Protein AF-A0A523M9X0-F1 (afdb_monomer_lite)

Sequence (184 aa):
MTEQRSTADFDGIDDPLVSSAYRESAAERTPDALNQAVMRQAGEQLRTRFFRPVVWLRPMAWAATIGLSLAIVIELSTVPQPAFEIPVIEIPASVEMKPFGPRARKTITDDGRVTLQNAGSLQKAEAAVPATSSMISMPCAGDIRDLPEPWLECIKRLESDGLVELADSQREQLQQAFPDFKLP

Radius of gyration: 30.27 Å; chains: 1; bounding box: 74×85×67 Å

pLDDT: mean 70.65, std 17.82, range [37.75, 93.5]

Structure (mmCIF, N/CA/C/O backbone):
data_AF-A0A523M9X0-F1
#
_entry.id   AF-A0A523M9X0-F1
#
loop_
_atom_site.group_PDB
_atom_site.id
_atom_site.type_symbol
_atom_site.label_atom_id
_atom_site.label_alt_id
_atom_site.label_comp_id
_atom_site.label_asym_id
_atom_site.label_entity_id
_atom_site.label_seq_id
_atom_site.pdbx_PDB_ins_code
_atom_site.Cartn_x
_atom_site.Cartn_y
_atom_site.Cartn_z
_atom_site.occupancy
_atom_site.B_iso_or_equiv
_atom_site.auth_seq_id
_atom_site.auth_comp_id
_atom_site.auth_asym_id
_atom_site.auth_atom_id
_atom_site.pdbx_PDB_model_num
ATOM 1 N N . MET A 1 1 ? 14.001 -62.625 -10.505 1.00 40.97 1 MET A N 1
ATOM 2 C CA . MET A 1 1 ? 12.941 -61.600 -10.491 1.00 40.97 1 MET A CA 1
ATOM 3 C C . MET A 1 1 ? 13.216 -60.711 -9.293 1.00 40.97 1 MET A C 1
ATOM 5 O O . MET A 1 1 ? 12.880 -61.087 -8.183 1.00 40.97 1 MET A O 1
ATOM 9 N N . THR A 1 2 ? 13.949 -59.621 -9.500 1.00 37.75 2 THR A N 1
ATOM 10 C CA . THR A 1 2 ? 14.206 -58.591 -8.484 1.00 37.75 2 THR A CA 1
ATOM 11 C C . THR A 1 2 ? 14.352 -57.275 -9.231 1.00 37.75 2 THR A C 1
ATOM 13 O O . THR A 1 2 ? 15.384 -57.017 -9.847 1.00 37.75 2 THR A O 1
ATOM 16 N N . GLU A 1 3 ? 13.261 -56.512 -9.246 1.00 43.84 3 GLU A N 1
ATOM 17 C CA . GLU A 1 3 ? 13.200 -55.1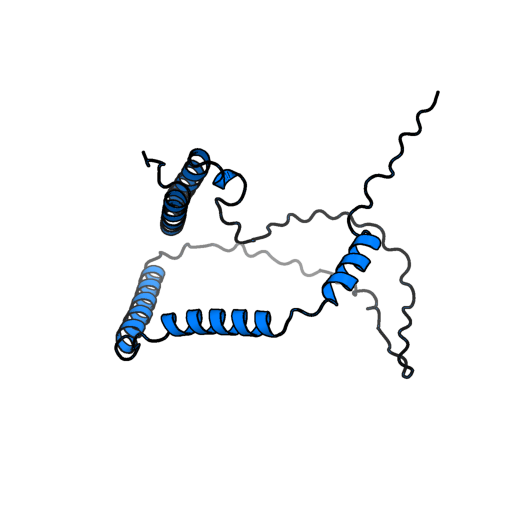21 -9.684 1.00 43.84 3 GLU A CA 1
ATOM 18 C C . GLU A 1 3 ? 14.152 -54.275 -8.832 1.00 43.84 3 GLU A C 1
ATOM 20 O O . GLU A 1 3 ? 13.940 -54.097 -7.634 1.00 43.84 3 GLU A O 1
ATOM 25 N N . 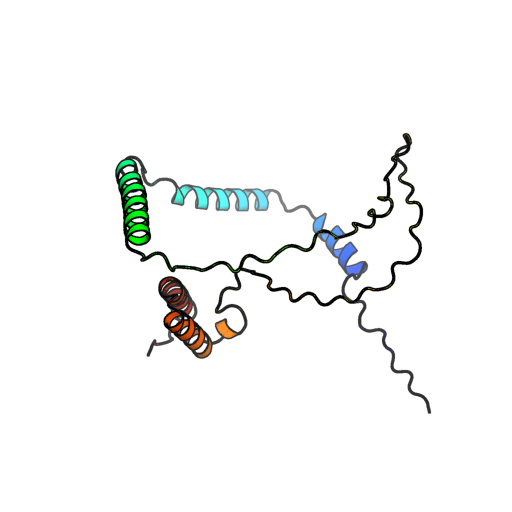GLN A 1 4 ? 15.196 -53.730 -9.454 1.00 46.75 4 GLN A N 1
ATOM 26 C CA . GLN A 1 4 ? 15.876 -52.548 -8.939 1.00 46.75 4 GLN A CA 1
ATOM 27 C C . GLN A 1 4 ? 15.124 -51.323 -9.459 1.00 46.75 4 GLN A C 1
ATOM 29 O O . GLN A 1 4 ? 15.324 -50.877 -10.588 1.00 46.75 4 GLN A O 1
ATOM 34 N N . ARG A 1 5 ? 14.229 -50.788 -8.629 1.00 46.97 5 ARG A N 1
ATOM 35 C CA . ARG A 1 5 ? 13.636 -49.470 -8.845 1.00 46.97 5 ARG A CA 1
ATOM 36 C C . ARG A 1 5 ? 14.683 -48.420 -8.472 1.00 46.97 5 ARG A C 1
ATOM 38 O O . ARG A 1 5 ? 15.001 -48.249 -7.301 1.00 46.97 5 ARG A O 1
ATOM 45 N N . SER A 1 6 ? 15.247 -47.790 -9.499 1.00 45.59 6 SER A N 1
ATOM 46 C CA . SER A 1 6 ? 16.195 -46.676 -9.428 1.00 45.59 6 SER A CA 1
ATOM 47 C C . SER A 1 6 ? 15.625 -45.528 -8.587 1.00 45.59 6 SER A C 1
ATOM 49 O O . SER A 1 6 ? 14.612 -44.936 -8.950 1.00 45.59 6 SER A O 1
ATOM 51 N N . THR A 1 7 ? 16.261 -45.223 -7.456 1.00 47.88 7 THR A N 1
ATOM 52 C CA . THR A 1 7 ? 15.956 -44.082 -6.574 1.00 47.88 7 THR A CA 1
ATOM 53 C C . THR A 1 7 ? 16.869 -42.887 -6.875 1.00 47.88 7 THR A C 1
ATOM 55 O O . THR A 1 7 ? 17.360 -42.235 -5.960 1.00 47.88 7 THR A O 1
ATOM 58 N N . ALA A 1 8 ? 17.146 -42.626 -8.153 1.00 51.03 8 ALA A N 1
ATOM 59 C CA . ALA A 1 8 ? 18.045 -41.563 -8.606 1.00 51.03 8 ALA A CA 1
ATOM 60 C C . ALA A 1 8 ? 17.279 -40.360 -9.193 1.00 51.03 8 ALA A C 1
ATOM 62 O O . ALA A 1 8 ? 17.595 -39.920 -10.291 1.00 51.03 8 ALA A O 1
ATOM 63 N N . ASP A 1 9 ? 16.248 -39.864 -8.500 1.00 50.69 9 ASP A N 1
ATOM 64 C CA . ASP A 1 9 ? 15.424 -38.742 -8.993 1.00 50.69 9 ASP A CA 1
ATOM 65 C C . ASP A 1 9 ? 15.018 -37.751 -7.883 1.00 50.69 9 ASP A C 1
ATOM 67 O O . ASP A 1 9 ? 13.888 -37.278 -7.813 1.00 50.69 9 ASP A O 1
ATOM 71 N N . PHE A 1 10 ? 15.927 -37.471 -6.942 1.00 51.75 10 PHE A N 1
ATOM 72 C CA . PHE A 1 10 ? 15.727 -36.407 -5.948 1.00 51.75 10 PHE A CA 1
ATOM 73 C C . PHE A 1 10 ? 17.060 -35.749 -5.561 1.00 51.75 10 PHE A C 1
ATOM 75 O O . PHE A 1 10 ? 17.446 -35.729 -4.398 1.00 51.75 10 PHE A O 1
ATOM 82 N N . ASP A 1 11 ? 17.788 -35.249 -6.562 1.00 56.19 11 ASP A N 1
ATOM 83 C CA . ASP A 1 11 ? 19.036 -34.477 -6.394 1.00 56.19 11 ASP A CA 1
ATOM 84 C C . ASP A 1 11 ? 18.942 -33.110 -7.112 1.00 56.19 11 ASP A C 1
ATOM 86 O O . ASP A 1 11 ? 19.919 -32.547 -7.590 1.00 56.19 11 ASP A O 1
ATOM 90 N N . GLY A 1 12 ? 17.716 -32.587 -7.251 1.00 58.28 12 GLY A N 1
ATOM 91 C CA . GLY A 1 12 ? 17.394 -31.410 -8.071 1.00 58.28 12 GLY A CA 1
ATOM 92 C C . GLY A 1 12 ? 17.432 -30.059 -7.350 1.00 58.28 12 GLY A C 1
ATOM 93 O O . GLY A 1 12 ? 16.876 -29.098 -7.873 1.00 58.28 12 GLY A O 1
ATOM 94 N N . ILE A 1 13 ? 18.011 -29.970 -6.146 1.00 62.19 13 ILE A N 1
ATOM 95 C CA . ILE A 1 13 ? 18.016 -28.714 -5.367 1.00 62.19 13 ILE A CA 1
ATOM 96 C C . ILE A 1 13 ? 19.263 -27.860 -5.660 1.00 62.19 13 ILE A C 1
ATOM 98 O O . ILE A 1 13 ? 19.163 -26.638 -5.643 1.00 62.19 13 ILE A O 1
ATOM 102 N N . ASP A 1 14 ? 20.394 -28.470 -6.029 1.00 67.06 14 ASP A N 1
ATOM 103 C CA . ASP A 1 14 ? 21.654 -27.767 -6.309 1.00 67.06 14 ASP A CA 1
ATOM 104 C C . ASP A 1 14 ? 22.331 -28.322 -7.576 1.00 67.06 14 ASP A C 1
ATOM 106 O O . ASP A 1 14 ? 23.414 -28.905 -7.522 1.00 67.06 14 ASP A O 1
ATOM 110 N N . ASP A 1 15 ? 21.695 -28.158 -8.741 1.00 85.25 15 ASP A N 1
ATOM 111 C CA . ASP A 1 15 ? 22.310 -28.547 -10.016 1.00 85.25 15 ASP A CA 1
ATOM 112 C C . ASP A 1 15 ? 23.493 -27.602 -10.347 1.00 85.25 15 ASP A C 1
ATOM 114 O O . ASP A 1 15 ? 23.293 -26.396 -10.576 1.00 85.25 15 ASP A O 1
ATOM 118 N N . PRO A 1 16 ? 24.745 -28.105 -10.389 1.00 82.38 16 PRO A N 1
ATOM 119 C CA . PRO A 1 16 ? 25.919 -27.284 -10.662 1.00 82.38 16 PRO A CA 1
ATOM 120 C C . PRO A 1 16 ? 25.899 -26.664 -12.066 1.00 82.38 16 PRO A C 1
ATOM 122 O O . PRO A 1 16 ? 26.504 -25.607 -12.250 1.00 82.38 16 PRO A O 1
ATOM 125 N N . LEU A 1 17 ? 25.188 -27.265 -13.029 1.00 83.00 17 LEU A N 1
ATOM 126 C CA . LEU A 1 17 ? 25.036 -26.728 -14.385 1.00 83.00 17 LEU A CA 1
ATOM 127 C C . LEU A 1 17 ? 24.129 -25.497 -14.400 1.00 83.00 17 LEU A C 1
ATOM 129 O O . LEU A 1 17 ? 24.430 -24.507 -15.070 1.00 83.00 17 LEU A O 1
ATOM 133 N N . VAL A 1 18 ? 23.047 -25.522 -13.619 1.00 85.44 18 VAL A N 1
ATOM 134 C CA . VAL A 1 18 ? 22.165 -24.359 -13.443 1.00 85.44 18 VAL A CA 1
ATOM 135 C C . VAL A 1 18 ? 22.918 -23.250 -12.716 1.00 85.44 18 VAL A C 1
ATOM 137 O O . VAL A 1 18 ? 22.861 -22.094 -13.127 1.00 85.44 18 VAL A O 1
ATOM 140 N N . SER A 1 19 ? 23.692 -23.596 -11.684 1.00 83.25 19 SER A N 1
ATOM 141 C CA . SER A 1 19 ? 24.520 -22.636 -10.948 1.00 83.25 19 SER A CA 1
ATOM 142 C C . SER A 1 19 ? 25.569 -21.962 -11.842 1.00 83.25 19 SER A C 1
ATOM 144 O O . SER A 1 19 ? 25.733 -20.740 -11.782 1.00 83.25 19 SER A O 1
ATOM 146 N N . SER A 1 20 ? 26.255 -22.713 -12.712 1.00 87.25 20 SER A N 1
ATOM 147 C CA . SER A 1 20 ? 27.218 -22.136 -13.657 1.00 87.25 20 SER A CA 1
ATOM 148 C C . SER A 1 20 ? 26.538 -21.282 -14.722 1.00 87.25 20 SER A C 1
ATOM 150 O O . SER A 1 20 ? 26.982 -20.162 -14.958 1.00 87.25 20 SER A O 1
ATOM 152 N N . ALA A 1 21 ? 25.426 -21.750 -15.296 1.00 86.94 21 ALA A N 1
ATOM 153 C CA . ALA A 1 21 ? 24.665 -20.989 -16.285 1.00 86.94 21 ALA A CA 1
ATOM 154 C C . ALA A 1 21 ? 24.115 -19.679 -15.696 1.00 86.94 21 ALA A C 1
ATOM 156 O O . ALA A 1 21 ? 24.152 -18.631 -16.344 1.00 86.94 21 ALA A O 1
ATOM 157 N N . TYR A 1 22 ? 23.668 -19.706 -14.436 1.00 83.62 22 TYR A N 1
ATOM 158 C CA . TYR A 1 22 ? 23.232 -18.510 -13.720 1.00 83.62 22 TYR A CA 1
ATOM 159 C C . TYR A 1 22 ? 24.399 -17.553 -13.457 1.00 83.62 22 TYR A C 1
ATOM 161 O O . TYR A 1 22 ? 24.252 -16.347 -13.637 1.00 83.62 22 TYR A O 1
ATOM 169 N N . ARG A 1 23 ? 25.579 -18.066 -13.077 1.00 83.81 23 ARG A N 1
ATOM 170 C CA . ARG A 1 23 ? 26.792 -17.247 -12.885 1.00 83.81 23 ARG A CA 1
ATOM 171 C C . ARG A 1 23 ? 27.273 -16.596 -14.179 1.00 83.81 23 ARG A C 1
ATOM 173 O O . ARG A 1 23 ? 27.692 -15.444 -14.139 1.00 83.81 23 ARG A O 1
ATOM 180 N N . GLU A 1 24 ? 27.204 -17.308 -15.298 1.00 86.06 24 GLU A N 1
ATOM 181 C CA . GLU A 1 24 ? 27.543 -16.770 -16.618 1.00 86.06 24 GLU A CA 1
ATOM 182 C C . GLU A 1 24 ? 26.538 -15.701 -17.058 1.00 86.06 24 GLU A C 1
ATOM 184 O O . GLU A 1 24 ? 26.943 -14.613 -17.459 1.00 86.06 24 GLU A O 1
ATOM 189 N N . SER A 1 25 ? 25.239 -15.952 -16.873 1.00 83.19 25 SER A N 1
ATOM 190 C CA . SER A 1 25 ? 24.179 -14.979 -17.180 1.00 83.19 25 SER A CA 1
ATOM 191 C C . SER A 1 25 ? 24.264 -13.732 -16.291 1.00 83.19 25 SER A C 1
ATOM 193 O O . SER A 1 25 ? 24.052 -12.615 -16.748 1.00 83.19 25 SER A O 1
ATOM 195 N N . ALA A 1 26 ? 24.626 -13.890 -15.016 1.00 80.50 26 ALA A N 1
ATOM 196 C CA . ALA A 1 26 ? 24.799 -12.776 -14.082 1.00 80.50 26 ALA A CA 1
ATOM 197 C C . ALA A 1 26 ? 26.037 -11.914 -14.382 1.00 80.50 26 ALA A C 1
ATOM 199 O O . ALA A 1 26 ? 26.117 -10.775 -13.920 1.00 80.50 26 ALA A O 1
ATOM 200 N N . ALA A 1 27 ? 27.009 -12.445 -15.132 1.00 82.69 27 ALA A N 1
ATOM 201 C CA . ALA A 1 27 ? 28.158 -11.679 -15.601 1.00 82.69 27 ALA A CA 1
ATOM 202 C C . ALA A 1 27 ? 27.820 -10.804 -16.823 1.00 82.69 27 ALA A C 1
ATOM 204 O O . ALA A 1 27 ? 28.615 -9.931 -17.186 1.00 82.69 27 ALA A O 1
ATOM 205 N N . GLU A 1 28 ? 26.652 -11.003 -17.445 1.00 83.00 28 GLU A N 1
ATOM 206 C CA . GLU A 1 28 ? 26.193 -10.183 -18.557 1.00 83.00 28 GLU A CA 1
ATOM 207 C C . GLU A 1 28 ? 25.818 -8.780 -18.068 1.00 83.00 28 GLU A C 1
ATOM 209 O O . GLU A 1 28 ? 24.990 -8.573 -17.179 1.00 83.00 28 GLU A O 1
ATOM 214 N N . ARG A 1 29 ? 26.486 -7.773 -18.633 1.00 80.94 29 ARG A N 1
ATOM 215 C CA . ARG A 1 29 ? 26.324 -6.387 -18.205 1.00 80.94 29 ARG A CA 1
ATOM 216 C C . ARG A 1 29 ? 25.126 -5.774 -18.915 1.00 80.94 29 ARG A C 1
ATOM 218 O O . ARG A 1 29 ? 25.131 -5.638 -20.136 1.00 80.94 29 ARG A O 1
ATOM 225 N N . THR A 1 30 ? 24.132 -5.330 -18.150 1.00 80.62 30 THR A N 1
ATOM 226 C CA . THR A 1 30 ? 23.019 -4.542 -18.695 1.00 80.62 30 THR A CA 1
ATOM 227 C C . THR A 1 30 ? 23.536 -3.298 -19.428 1.00 80.62 30 THR A C 1
ATOM 229 O O . THR A 1 30 ? 24.395 -2.595 -18.886 1.00 80.62 30 THR A O 1
ATOM 232 N N . PRO A 1 31 ? 23.010 -2.987 -20.627 1.00 85.56 31 PRO A N 1
ATOM 233 C CA . PRO A 1 31 ? 23.450 -1.837 -21.407 1.00 85.56 31 PRO A CA 1
ATOM 234 C C . PRO A 1 31 ? 23.162 -0.515 -20.682 1.00 85.56 31 PRO A C 1
ATOM 236 O O . PRO A 1 31 ? 22.078 -0.315 -20.125 1.00 85.56 31 PRO A O 1
ATOM 239 N N . ASP A 1 32 ? 24.117 0.420 -20.738 1.00 89.06 32 ASP A N 1
ATOM 240 C CA . ASP A 1 32 ? 24.064 1.686 -19.989 1.00 89.06 32 ASP A CA 1
ATOM 241 C C . ASP A 1 32 ? 22.822 2.531 -20.314 1.00 89.06 32 ASP A C 1
ATOM 243 O O . ASP A 1 32 ? 22.277 3.203 -19.438 1.00 89.06 32 ASP A O 1
ATOM 247 N N . ALA A 1 33 ? 22.331 2.462 -21.555 1.00 91.44 33 ALA A N 1
ATOM 248 C CA . ALA A 1 33 ? 21.121 3.163 -21.979 1.00 91.44 33 ALA A CA 1
ATOM 249 C C . ALA A 1 33 ? 19.868 2.692 -21.217 1.00 91.44 33 ALA A C 1
ATOM 251 O O . ALA A 1 33 ? 19.036 3.515 -20.834 1.00 91.44 33 ALA A O 1
ATOM 252 N N . LEU A 1 34 ? 19.751 1.385 -20.949 1.00 90.38 34 LEU A N 1
ATOM 253 C CA . LEU A 1 34 ? 18.622 0.822 -20.207 1.00 90.38 34 LEU A CA 1
ATOM 254 C C . LEU A 1 34 ? 18.716 1.185 -18.724 1.00 90.38 34 LEU A C 1
ATOM 256 O O . LEU A 1 34 ? 17.727 1.603 -18.127 1.00 90.38 34 LEU A O 1
ATOM 260 N N . ASN A 1 35 ? 19.919 1.107 -18.150 1.00 90.75 35 ASN A N 1
ATOM 261 C CA . ASN A 1 35 ? 20.160 1.513 -16.768 1.00 90.75 35 ASN A CA 1
ATOM 262 C C . ASN A 1 35 ? 19.770 2.988 -16.544 1.00 90.75 35 ASN A C 1
ATOM 264 O O . ASN A 1 35 ? 19.056 3.319 -15.600 1.00 90.75 35 ASN A O 1
ATOM 268 N N . GLN A 1 36 ? 20.152 3.879 -17.464 1.00 92.94 36 GLN A N 1
ATOM 269 C CA . GLN A 1 36 ? 19.762 5.292 -17.410 1.00 92.94 36 GLN A CA 1
ATOM 270 C C . GLN A 1 36 ? 18.248 5.503 -17.566 1.00 92.94 36 GLN A C 1
ATOM 272 O O . GLN A 1 36 ? 17.689 6.382 -16.907 1.00 92.94 36 GLN A O 1
ATOM 277 N N . ALA A 1 37 ? 17.579 4.710 -18.409 1.00 93.50 37 ALA A N 1
ATOM 278 C CA . ALA A 1 37 ? 16.128 4.769 -18.577 1.00 93.50 37 ALA A CA 1
ATOM 279 C C . ALA A 1 37 ? 15.389 4.354 -17.294 1.00 93.50 37 ALA A C 1
ATOM 281 O O . ALA A 1 37 ? 14.507 5.082 -16.839 1.00 93.50 37 ALA A O 1
ATOM 282 N N . VAL A 1 38 ? 15.808 3.255 -16.656 1.00 91.25 38 VAL A N 1
ATOM 283 C CA . VAL A 1 38 ? 15.246 2.786 -15.376 1.00 91.25 38 VAL A CA 1
ATOM 284 C C . VAL A 1 38 ? 15.459 3.821 -14.275 1.00 91.25 38 VAL A C 1
ATOM 286 O O . VAL A 1 38 ? 14.524 4.153 -13.550 1.00 91.25 38 VAL A O 1
ATOM 289 N N . MET A 1 39 ? 16.661 4.397 -14.179 1.00 92.25 39 MET A N 1
ATOM 290 C CA . MET A 1 39 ? 16.959 5.426 -13.178 1.00 92.25 39 MET A CA 1
ATOM 291 C C . MET A 1 39 ? 16.132 6.701 -13.387 1.00 92.25 39 MET A C 1
ATOM 293 O O . MET A 1 39 ? 15.670 7.299 -12.413 1.00 92.25 39 MET A O 1
ATOM 297 N N . ARG A 1 40 ? 15.890 7.109 -14.642 1.00 89.12 40 ARG A N 1
ATOM 298 C CA . ARG A 1 40 ? 14.970 8.216 -14.950 1.00 89.12 40 ARG A CA 1
ATOM 299 C C . ARG A 1 40 ? 13.542 7.898 -14.520 1.00 89.12 40 ARG A C 1
ATOM 301 O O . ARG A 1 40 ? 12.946 8.700 -13.806 1.00 89.12 40 ARG A O 1
ATOM 308 N N . GLN A 1 41 ? 13.033 6.725 -14.887 1.00 89.06 41 GLN A N 1
ATOM 309 C CA . GLN A 1 41 ? 11.676 6.298 -14.549 1.00 89.06 41 GLN A CA 1
ATOM 310 C C . GLN A 1 41 ? 11.470 6.192 -13.027 1.00 89.06 41 GLN A C 1
ATOM 312 O O . GLN A 1 41 ? 10.455 6.648 -12.500 1.00 89.06 41 GLN A O 1
ATOM 317 N N . ALA A 1 42 ? 12.460 5.672 -12.297 1.00 88.12 42 ALA A N 1
ATOM 318 C CA . ALA A 1 42 ? 12.443 5.626 -10.836 1.00 88.12 42 ALA A CA 1
ATOM 319 C C . ALA A 1 42 ? 12.449 7.036 -10.210 1.00 88.12 42 ALA A C 1
ATOM 321 O O . ALA A 1 42 ? 11.717 7.306 -9.255 1.00 88.12 42 ALA A O 1
ATOM 322 N N . GLY A 1 43 ? 13.235 7.963 -10.769 1.00 83.69 43 GLY A N 1
ATOM 323 C CA . GLY A 1 43 ? 13.282 9.356 -10.317 1.00 83.69 43 GLY A CA 1
ATOM 324 C C . GLY A 1 43 ? 11.966 10.115 -10.526 1.00 83.69 43 GLY A C 1
ATOM 325 O O . GLY A 1 43 ? 11.579 10.932 -9.686 1.00 83.69 43 GLY A O 1
ATOM 326 N N . GLU A 1 44 ? 11.247 9.830 -11.611 1.00 81.88 44 GLU A N 1
ATOM 327 C CA . GLU A 1 44 ? 9.937 10.427 -11.897 1.00 81.88 44 GLU A CA 1
ATOM 328 C C . GLU A 1 44 ? 8.865 9.982 -10.892 1.00 81.88 44 GLU A C 1
ATOM 330 O O . GLU A 1 44 ? 8.101 10.820 -10.407 1.00 81.88 44 GLU A O 1
ATOM 335 N N . GLN A 1 45 ? 8.861 8.707 -10.489 1.00 75.69 45 GLN A N 1
ATOM 336 C CA . GLN A 1 45 ? 7.919 8.193 -9.485 1.00 75.69 45 GLN A CA 1
ATOM 337 C C . GLN A 1 45 ? 8.156 8.764 -8.080 1.00 75.69 45 GLN A C 1
ATOM 339 O O . GLN A 1 45 ? 7.207 8.987 -7.328 1.00 75.69 45 GLN A O 1
ATOM 344 N N . LEU A 1 46 ? 9.410 9.049 -7.717 1.00 72.50 46 LEU A N 1
ATOM 345 C CA . LEU A 1 46 ? 9.725 9.677 -6.431 1.00 72.50 46 LEU A CA 1
ATOM 346 C C . LEU A 1 46 ? 9.308 11.151 -6.390 1.00 72.50 46 LEU A C 1
ATOM 348 O O . LEU A 1 46 ? 8.884 11.648 -5.343 1.00 72.50 46 LEU A O 1
ATOM 352 N N . ARG A 1 47 ? 9.386 11.861 -7.522 1.00 62.41 47 ARG A N 1
ATOM 353 C CA . ARG A 1 47 ? 9.037 13.285 -7.581 1.00 62.41 47 ARG A CA 1
ATOM 354 C C . ARG A 1 47 ? 7.550 13.547 -7.372 1.00 62.41 47 ARG A C 1
ATOM 356 O O . ARG A 1 47 ? 7.216 14.546 -6.751 1.00 62.41 47 ARG A O 1
ATOM 363 N N . THR A 1 48 ? 6.649 12.683 -7.825 1.00 59.41 48 THR A N 1
ATOM 364 C CA . THR A 1 48 ? 5.201 12.952 -7.731 1.00 59.41 48 THR A CA 1
ATOM 365 C C . THR A 1 48 ? 4.631 12.779 -6.320 1.00 59.41 48 THR A C 1
ATOM 367 O O . THR A 1 48 ? 3.587 13.352 -6.011 1.00 59.41 48 THR A O 1
ATOM 370 N N . ARG A 1 49 ? 5.322 12.049 -5.431 1.00 58.97 49 ARG A N 1
ATOM 371 C CA . ARG A 1 49 ? 4.812 11.722 -4.088 1.00 58.97 49 ARG A CA 1
ATOM 372 C C . ARG A 1 49 ? 5.131 12.762 -3.007 1.00 58.97 49 ARG A C 1
ATOM 374 O O . ARG A 1 49 ? 4.375 12.875 -2.046 1.00 58.97 49 ARG A O 1
ATOM 381 N N . PHE A 1 50 ? 6.215 13.529 -3.141 1.00 58.03 50 PHE A N 1
ATOM 382 C CA . PHE A 1 50 ? 6.765 14.322 -2.026 1.00 58.03 50 PHE A CA 1
ATOM 383 C C . PHE A 1 50 ? 6.468 15.833 -2.043 1.00 58.03 50 PHE A C 1
ATOM 385 O O . PHE A 1 50 ? 6.892 16.536 -1.129 1.00 58.03 50 PHE A O 1
ATOM 392 N N . PHE A 1 51 ? 5.697 16.357 -3.003 1.00 55.38 51 PHE A N 1
ATOM 393 C CA . PHE A 1 51 ? 5.391 17.799 -3.087 1.00 55.38 51 PHE A CA 1
ATOM 394 C C . PHE A 1 51 ? 3.968 18.177 -2.651 1.00 55.38 51 PHE A C 1
ATOM 396 O O . PHE A 1 51 ? 3.321 19.011 -3.282 1.00 55.38 51 PHE A O 1
ATOM 403 N N . ARG A 1 52 ? 3.466 17.620 -1.543 1.00 63.81 52 ARG A N 1
ATOM 404 C CA . ARG A 1 52 ? 2.369 18.274 -0.806 1.00 63.81 52 ARG A CA 1
ATOM 405 C C . ARG A 1 52 ? 2.962 19.010 0.396 1.00 63.81 52 ARG A C 1
ATOM 407 O O . ARG A 1 52 ? 3.649 18.372 1.190 1.00 63.81 52 ARG A O 1
ATOM 414 N N . PRO A 1 53 ? 2.757 20.332 0.544 1.00 55.34 53 PRO A N 1
ATOM 415 C CA . PRO A 1 53 ? 3.382 21.101 1.614 1.00 55.34 53 PRO A CA 1
ATOM 416 C C . PRO A 1 53 ? 2.828 20.676 2.983 1.00 55.34 53 PRO A C 1
ATOM 418 O O . PRO A 1 53 ? 1.794 21.157 3.440 1.00 55.34 53 PRO A O 1
ATOM 421 N N . VAL A 1 54 ? 3.563 19.795 3.671 1.00 60.84 54 VAL A N 1
ATOM 422 C CA . VAL A 1 54 ? 3.373 19.377 5.076 1.00 60.84 54 VAL A CA 1
ATOM 423 C C . VAL A 1 54 ? 3.817 20.496 6.029 1.00 60.84 54 VAL A C 1
ATOM 425 O O . VAL A 1 54 ? 4.575 20.293 6.972 1.00 60.84 54 VAL A O 1
ATOM 428 N N . VAL A 1 55 ? 3.403 21.730 5.762 1.00 59.22 55 VAL A N 1
ATOM 429 C CA . VAL A 1 55 ? 3.731 22.868 6.632 1.00 59.22 55 VAL A CA 1
ATOM 430 C C . VAL A 1 55 ? 2.576 23.146 7.599 1.00 59.22 55 VAL A C 1
ATOM 432 O O . VAL A 1 55 ? 2.813 23.618 8.705 1.00 59.22 55 VAL A O 1
ATOM 435 N N . TRP A 1 56 ? 1.348 22.728 7.261 1.00 56.00 56 TRP A N 1
ATOM 436 C CA . TRP A 1 56 ? 0.141 22.992 8.060 1.00 56.00 56 TRP A CA 1
ATOM 437 C C . TRP A 1 56 ? -0.476 21.763 8.761 1.00 56.00 56 TRP A C 1
ATOM 439 O O . TRP A 1 56 ? -1.496 21.875 9.428 1.00 56.00 56 TRP A O 1
ATOM 449 N N . LEU A 1 57 ? 0.153 20.586 8.660 1.00 57.91 57 LEU A N 1
ATOM 450 C CA . LEU A 1 57 ? -0.297 19.345 9.324 1.00 57.91 57 LEU A CA 1
ATOM 451 C C . LEU A 1 57 ? 0.429 19.034 10.642 1.00 57.91 57 LEU A C 1
ATOM 453 O O . LEU A 1 57 ? 0.024 18.135 11.375 1.00 57.91 57 LEU A O 1
ATOM 457 N N . ARG A 1 58 ? 1.486 19.782 10.973 1.00 57.97 58 ARG A N 1
ATOM 458 C CA . ARG A 1 58 ? 2.279 19.566 12.193 1.00 57.97 58 ARG A CA 1
ATOM 459 C C . ARG A 1 58 ? 1.483 19.683 13.505 1.00 57.97 58 ARG A C 1
ATOM 461 O O . ARG A 1 58 ? 1.659 18.801 14.339 1.00 57.97 58 ARG A O 1
ATOM 468 N N . PRO A 1 59 ? 0.592 20.674 13.708 1.00 63.09 59 PRO A N 1
ATOM 469 C CA . PRO A 1 59 ? -0.162 20.752 14.961 1.00 63.09 59 PRO A CA 1
ATOM 470 C C . PRO A 1 59 ? -1.253 19.673 15.071 1.00 63.09 59 PRO A C 1
ATOM 472 O O . PRO A 1 59 ? -1.517 19.183 16.165 1.00 63.09 59 PRO A O 1
ATOM 475 N N . MET A 1 60 ? -1.844 19.244 13.950 1.00 60.59 60 MET A N 1
ATOM 476 C CA . MET A 1 60 ? -2.885 18.205 13.950 1.00 60.59 60 MET A CA 1
ATOM 477 C C . MET A 1 60 ? -2.328 16.810 14.230 1.00 60.59 60 MET A C 1
ATOM 479 O O . MET A 1 60 ? -2.926 16.048 14.986 1.00 60.59 60 MET A O 1
ATOM 483 N N . ALA A 1 61 ? -1.151 16.493 13.687 1.00 69.94 61 ALA A N 1
ATOM 484 C CA . ALA A 1 61 ? -0.492 15.224 13.975 1.00 69.94 61 ALA A CA 1
ATOM 485 C C . ALA A 1 61 ? -0.169 15.072 15.475 1.00 69.94 61 ALA A C 1
ATOM 487 O O . ALA A 1 61 ? -0.312 13.983 16.021 1.00 69.94 61 ALA A O 1
ATOM 488 N N . TRP A 1 62 ? 0.202 16.163 16.157 1.00 81.12 62 TRP A N 1
ATOM 489 C CA . TRP A 1 62 ? 0.478 16.151 17.600 1.00 81.12 62 TRP A CA 1
ATOM 490 C C . TRP A 1 62 ? -0.789 15.999 18.444 1.00 81.12 62 TRP A C 1
ATOM 492 O O . TRP A 1 62 ? -0.779 15.289 19.447 1.00 81.12 62 TRP A O 1
ATOM 502 N N . ALA A 1 63 ? -1.893 16.626 18.032 1.00 85.81 63 ALA A N 1
ATOM 503 C CA . ALA A 1 63 ? -3.173 16.469 18.716 1.00 85.81 63 ALA A CA 1
ATOM 504 C C . ALA A 1 63 ? -3.677 15.018 18.649 1.00 85.81 63 ALA A C 1
ATOM 506 O O . ALA A 1 63 ? -4.143 14.491 19.655 1.00 85.81 63 ALA A O 1
ATOM 507 N N . ALA A 1 64 ? -3.518 14.352 17.500 1.00 81.50 64 ALA A N 1
ATOM 508 C CA . ALA A 1 64 ? -3.891 12.950 17.338 1.00 81.50 64 ALA A CA 1
ATOM 509 C C . ALA A 1 64 ? -3.051 12.014 18.224 1.00 81.50 64 ALA A C 1
ATOM 511 O O . ALA A 1 64 ? -3.612 11.148 18.891 1.00 81.50 64 ALA A O 1
ATOM 512 N N . THR A 1 65 ? -1.726 12.204 18.296 1.00 87.06 65 THR A N 1
ATOM 513 C CA . THR A 1 65 ? -0.868 11.359 19.146 1.00 87.06 65 THR A CA 1
ATOM 514 C C . THR A 1 65 ? -1.153 11.565 20.630 1.00 87.06 65 THR A C 1
ATOM 516 O O . THR A 1 65 ? -1.212 10.594 21.380 1.00 87.06 65 THR A O 1
ATOM 519 N N . ILE A 1 66 ? -1.374 12.813 21.056 1.00 90.69 66 ILE A N 1
ATOM 520 C CA . ILE A 1 66 ? -1.725 13.125 22.447 1.00 90.69 66 ILE A CA 1
ATOM 521 C C . ILE A 1 66 ? -3.111 12.561 22.785 1.00 90.69 66 ILE A C 1
ATOM 523 O O . ILE A 1 66 ? -3.251 11.878 23.798 1.00 90.69 66 ILE A O 1
ATOM 527 N N . GLY A 1 67 ? -4.113 12.775 21.929 1.00 91.81 67 GLY A N 1
ATOM 528 C CA . GLY A 1 67 ? -5.473 12.274 22.137 1.00 91.81 67 GLY A CA 1
ATOM 529 C C . GLY A 1 67 ? -5.540 10.749 22.212 1.00 91.81 67 GLY A C 1
ATOM 530 O O . GLY A 1 67 ? -6.122 10.211 23.151 1.00 91.81 67 GLY A O 1
ATOM 531 N N . LEU A 1 68 ? -4.869 10.053 21.288 1.00 90.31 68 LEU A N 1
ATOM 532 C CA . LEU A 1 68 ? -4.776 8.592 21.296 1.00 90.31 68 LEU A CA 1
ATOM 533 C C . LEU A 1 68 ? -4.080 8.078 22.566 1.00 90.31 68 LEU A C 1
ATOM 535 O O . LEU A 1 68 ? -4.557 7.130 23.183 1.00 90.31 68 LEU A O 1
ATOM 539 N N . SER A 1 69 ? -2.991 8.728 23.000 1.00 92.81 69 SER A N 1
ATOM 540 C CA . SER A 1 69 ? -2.283 8.332 24.226 1.00 92.81 69 SER A CA 1
ATOM 541 C C . SER A 1 69 ? -3.146 8.482 25.483 1.00 92.81 69 SER A C 1
ATOM 543 O O . SER A 1 69 ? -3.133 7.606 26.346 1.00 92.81 69 SER A O 1
ATOM 545 N N . LEU A 1 70 ? -3.936 9.557 25.574 1.00 92.56 70 LEU A N 1
ATOM 546 C CA . LEU A 1 70 ? -4.794 9.818 26.727 1.00 92.56 70 LEU A CA 1
ATOM 547 C C . LEU A 1 70 ? -5.988 8.854 26.766 1.00 92.56 70 LEU A C 1
ATOM 549 O O . LEU A 1 70 ? -6.339 8.366 27.838 1.00 92.56 70 LEU A O 1
ATOM 553 N N . ALA A 1 71 ? -6.574 8.544 25.605 1.00 92.12 71 ALA A N 1
ATOM 554 C CA . ALA A 1 71 ? -7.673 7.589 25.486 1.00 92.12 71 ALA A CA 1
ATOM 555 C C . ALA A 1 71 ? -7.267 6.188 25.977 1.00 92.12 71 ALA A C 1
ATOM 557 O O . ALA A 1 71 ? -7.963 5.610 26.810 1.00 92.12 71 ALA A O 1
ATOM 558 N N . ILE A 1 72 ? -6.094 5.697 25.556 1.00 89.56 72 ILE A N 1
ATOM 559 C CA . ILE A 1 72 ? -5.564 4.389 25.980 1.00 89.56 72 ILE A CA 1
ATOM 560 C C . ILE A 1 72 ? -5.372 4.331 27.503 1.00 89.56 72 ILE A C 1
ATOM 562 O O . ILE A 1 72 ? -5.712 3.336 28.137 1.00 89.56 72 ILE A O 1
ATOM 566 N N . VAL A 1 73 ? -4.841 5.394 28.116 1.00 92.12 73 VAL A N 1
ATOM 567 C CA . VAL A 1 73 ? -4.615 5.433 29.572 1.00 92.12 73 VAL A CA 1
ATOM 568 C C . VAL A 1 73 ? -5.936 5.409 30.348 1.00 92.12 73 VAL A C 1
ATOM 570 O O . VAL A 1 73 ? -6.029 4.722 31.366 1.00 92.12 73 VAL A O 1
ATOM 573 N N . ILE A 1 74 ? -6.961 6.124 29.872 1.00 88.06 74 ILE A N 1
ATOM 574 C CA . ILE A 1 74 ? -8.289 6.128 30.502 1.00 88.06 74 ILE A CA 1
ATOM 575 C C . ILE A 1 74 ? -8.921 4.735 30.426 1.00 88.06 74 ILE A C 1
ATOM 577 O O . ILE A 1 74 ? -9.376 4.228 31.453 1.00 88.06 74 ILE A O 1
ATOM 581 N N . GLU A 1 75 ? -8.889 4.083 29.262 1.00 77.75 75 GLU A N 1
ATOM 582 C CA . GLU A 1 75 ? -9.385 2.709 29.125 1.00 77.75 75 GLU A CA 1
ATOM 583 C C . GLU A 1 75 ? -8.639 1.756 30.065 1.00 77.75 75 GLU A C 1
ATOM 585 O O . GLU A 1 75 ? -9.277 1.067 30.855 1.00 77.75 75 GLU A O 1
ATOM 590 N N . LEU A 1 76 ? -7.304 1.802 30.112 1.00 77.44 76 LEU A N 1
ATOM 591 C CA . LEU A 1 76 ? -6.513 0.948 31.009 1.00 77.44 76 LEU A CA 1
ATOM 592 C C . LEU A 1 76 ? -6.814 1.183 32.496 1.00 77.44 76 LEU A C 1
ATOM 594 O O . LEU A 1 76 ? -6.812 0.233 33.274 1.00 77.44 76 LEU A O 1
ATOM 598 N N . SER A 1 77 ? -7.087 2.425 32.906 1.00 78.44 77 SER A N 1
ATOM 599 C CA . SER A 1 77 ? -7.439 2.738 34.299 1.00 78.44 77 SER A CA 1
ATOM 600 C C . SER A 1 77 ? -8.859 2.320 34.696 1.00 78.44 77 SER A C 1
ATOM 602 O O . SER A 1 77 ? -9.144 2.182 35.885 1.00 78.44 77 SER A O 1
ATOM 604 N N . THR A 1 78 ? -9.747 2.125 33.718 1.00 74.00 78 THR A N 1
ATOM 605 C CA . 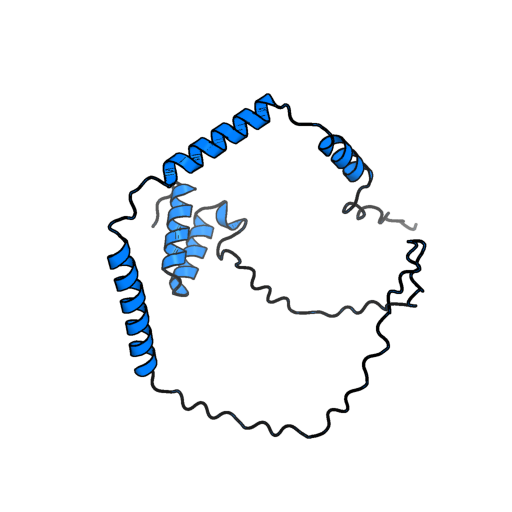THR A 1 78 ? -11.133 1.691 33.946 1.00 74.00 78 THR A CA 1
ATOM 606 C C . THR A 1 78 ? -11.298 0.178 33.847 1.00 74.00 78 THR A C 1
ATOM 608 O O . THR A 1 78 ? -12.334 -0.338 34.269 1.00 74.00 78 THR A O 1
ATOM 611 N N . VAL A 1 79 ? -10.275 -0.549 33.375 1.00 69.62 79 VAL A N 1
ATOM 612 C CA . VAL A 1 79 ? -10.231 -2.010 33.468 1.00 69.62 79 VAL A CA 1
ATOM 613 C C . VAL A 1 79 ? -10.138 -2.404 34.949 1.00 69.62 79 VAL A C 1
ATOM 615 O O . VAL A 1 79 ? -9.140 -2.090 35.605 1.00 69.62 79 VAL A O 1
ATOM 618 N N . PRO A 1 80 ? -11.143 -3.103 35.511 1.00 66.50 80 PRO A N 1
ATOM 619 C CA . PRO A 1 80 ? -11.010 -3.687 36.838 1.00 66.50 80 PRO A CA 1
ATOM 620 C C . PRO A 1 80 ? -9.829 -4.659 36.809 1.00 66.50 80 PRO A C 1
ATOM 622 O O . PRO A 1 80 ? -9.811 -5.576 35.989 1.00 66.50 80 PRO A O 1
ATOM 625 N N . GLN A 1 81 ? -8.825 -4.439 37.668 1.00 67.94 81 GLN A N 1
ATOM 626 C CA . GLN A 1 81 ? -7.672 -5.334 37.752 1.00 67.94 81 GLN A CA 1
ATOM 627 C C . GLN A 1 81 ? -8.188 -6.758 37.991 1.00 67.94 81 GLN A C 1
ATOM 629 O O . GLN A 1 81 ? -8.844 -6.986 39.014 1.00 67.94 81 GLN A O 1
ATOM 634 N N . PRO A 1 82 ? -7.936 -7.720 37.084 1.00 58.25 82 PRO A N 1
ATOM 635 C CA . PRO A 1 82 ? -8.210 -9.102 37.411 1.00 58.25 82 PRO A CA 1
ATOM 636 C C . PRO A 1 82 ? -7.277 -9.445 38.568 1.00 58.25 82 PRO A C 1
ATOM 638 O O . PRO A 1 82 ? -6.058 -9.312 38.451 1.00 58.25 82 PRO A O 1
ATOM 641 N N . ALA A 1 83 ? -7.853 -9.836 39.703 1.00 57.19 83 ALA A N 1
ATOM 642 C CA . ALA A 1 83 ? -7.116 -10.429 40.806 1.00 57.19 83 ALA A CA 1
ATOM 643 C C . ALA A 1 83 ? -6.529 -11.759 40.310 1.00 57.19 83 ALA A C 1
ATOM 645 O O . ALA A 1 83 ? -7.115 -12.824 40.478 1.00 57.19 83 ALA A O 1
ATOM 646 N N . PHE A 1 84 ? -5.412 -11.684 39.591 1.00 56.94 84 PHE A N 1
ATOM 647 C CA . PHE A 1 84 ? -4.664 -12.846 39.159 1.00 56.94 84 PHE A CA 1
ATOM 648 C C . PHE A 1 84 ? -3.819 -13.277 40.354 1.00 56.94 84 PHE A C 1
ATOM 650 O O . PHE A 1 84 ? -2.737 -12.745 40.603 1.00 56.94 84 PHE A O 1
ATOM 657 N N . GLU A 1 85 ? -4.360 -14.200 41.144 1.00 56.62 85 GLU A N 1
ATOM 658 C CA . GLU A 1 85 ? -3.594 -14.937 42.140 1.00 56.62 85 GLU A CA 1
ATOM 659 C C . GLU A 1 85 ? -2.535 -15.755 41.395 1.00 56.62 85 GLU A C 1
ATOM 661 O O . GLU A 1 85 ? -2.823 -16.784 40.789 1.00 56.62 85 GLU A O 1
ATOM 666 N N . ILE A 1 86 ? -1.300 -15.257 41.375 1.00 64.69 86 ILE A N 1
ATOM 667 C CA . ILE A 1 86 ? -0.151 -16.000 40.862 1.00 64.69 86 ILE A CA 1
ATOM 668 C C . ILE A 1 86 ? 0.108 -17.129 41.870 1.00 64.69 86 ILE A C 1
ATOM 670 O O . ILE A 1 86 ? 0.483 -16.820 43.006 1.00 64.69 86 ILE A O 1
ATOM 674 N N . PRO A 1 87 ? -0.053 -18.421 41.522 1.00 52.88 87 PRO A N 1
ATOM 675 C CA . PRO A 1 87 ? 0.446 -19.476 42.385 1.00 52.88 87 PRO A CA 1
ATOM 676 C C . PRO A 1 87 ? 1.966 -19.320 42.446 1.00 52.88 87 PRO A C 1
ATOM 678 O O . PRO A 1 87 ? 2.661 -19.439 41.435 1.00 52.88 87 PRO A O 1
ATOM 681 N N . VAL A 1 88 ? 2.478 -18.992 43.630 1.00 60.78 88 VAL A N 1
ATOM 682 C CA . VAL A 1 88 ? 3.912 -18.983 43.914 1.00 60.78 88 VAL A CA 1
ATOM 683 C C . VAL A 1 88 ? 4.411 -20.410 43.713 1.00 60.78 88 VAL A C 1
ATOM 685 O O . VAL A 1 88 ? 4.202 -21.283 44.550 1.00 60.78 88 VAL A O 1
ATOM 688 N N . ILE A 1 89 ? 5.028 -20.659 42.562 1.00 62.50 89 ILE A N 1
ATOM 689 C CA . ILE A 1 89 ? 5.768 -21.888 42.306 1.00 62.50 89 ILE A CA 1
ATOM 690 C C . ILE A 1 89 ? 7.040 -21.788 43.150 1.00 62.50 89 ILE A C 1
ATOM 692 O O . ILE A 1 89 ? 7.942 -21.012 42.832 1.00 62.50 89 ILE A O 1
ATOM 696 N N . GLU A 1 90 ? 7.100 -22.545 44.245 1.00 60.16 90 GLU A N 1
ATOM 697 C CA . GLU A 1 90 ? 8.351 -22.800 44.957 1.00 60.16 90 GLU A CA 1
ATOM 698 C C . GLU A 1 90 ? 9.339 -23.451 43.983 1.00 60.16 90 GLU A C 1
ATOM 700 O O . GLU A 1 90 ? 9.115 -24.548 43.475 1.00 60.16 90 GLU A O 1
ATOM 705 N N . ILE A 1 91 ? 10.429 -22.745 43.688 1.00 63.41 91 ILE A N 1
ATOM 706 C CA . ILE A 1 91 ? 11.520 -23.239 42.850 1.00 63.41 91 ILE A CA 1
ATOM 707 C C . ILE A 1 91 ? 12.357 -24.181 43.728 1.00 63.41 91 ILE A C 1
ATOM 709 O O . ILE A 1 91 ? 13.006 -23.692 44.659 1.00 63.41 91 ILE A O 1
ATOM 713 N N . PRO A 1 92 ? 12.394 -25.506 43.484 1.00 45.75 92 PRO A N 1
ATOM 714 C CA . PRO A 1 92 ? 13.287 -26.369 44.236 1.00 45.75 92 PRO A CA 1
ATOM 715 C C . PRO A 1 92 ? 14.733 -26.023 43.871 1.00 45.75 92 PRO A C 1
ATOM 717 O O . PRO A 1 92 ? 15.153 -26.085 42.713 1.00 45.75 92 PRO A O 1
ATOM 720 N N . ALA A 1 93 ? 15.496 -25.640 44.889 1.00 56.34 93 ALA A N 1
ATOM 721 C CA . ALA A 1 93 ? 16.912 -25.334 44.808 1.00 56.34 93 ALA A CA 1
ATOM 722 C C . ALA A 1 93 ? 17.735 -26.606 44.550 1.00 56.34 93 ALA A C 1
ATOM 724 O O . ALA A 1 93 ? 18.342 -27.138 45.469 1.00 56.34 93 ALA A O 1
ATOM 725 N N . SER A 1 94 ? 17.745 -27.116 43.319 1.00 56.12 94 SER A N 1
ATOM 726 C CA . SER A 1 94 ? 18.878 -27.873 42.773 1.00 56.12 94 SER A CA 1
ATOM 727 C C . SER A 1 94 ? 18.667 -28.129 41.281 1.00 56.12 94 SER A C 1
ATOM 729 O O . SER A 1 94 ? 18.131 -29.156 40.871 1.00 56.12 94 SER A O 1
ATOM 731 N N . VAL A 1 95 ? 19.082 -27.178 40.446 1.00 52.44 95 VAL A N 1
ATOM 732 C CA . VAL A 1 95 ? 19.398 -27.480 39.047 1.00 52.44 95 VAL A CA 1
ATOM 733 C C . VAL A 1 95 ? 20.914 -27.507 38.965 1.00 52.44 95 VAL A C 1
ATOM 735 O O . VAL A 1 95 ? 21.566 -26.470 38.850 1.00 52.44 95 VAL A O 1
ATOM 738 N N . GLU A 1 96 ? 21.477 -28.705 39.091 1.00 56.62 96 GLU A N 1
ATOM 739 C CA . GLU A 1 96 ? 22.890 -28.958 38.837 1.00 56.62 96 GLU A CA 1
ATOM 740 C C . GLU A 1 96 ? 23.170 -28.679 37.355 1.00 56.62 96 GLU A C 1
ATOM 742 O O . GLU A 1 96 ? 22.873 -29.474 36.462 1.00 56.62 96 GLU A O 1
ATOM 747 N N . MET A 1 97 ? 23.687 -27.482 37.080 1.00 51.34 97 MET A N 1
ATOM 748 C CA . MET A 1 97 ? 24.108 -27.081 35.746 1.00 51.34 97 MET A CA 1
ATOM 749 C C . MET A 1 97 ? 25.376 -27.849 35.375 1.00 51.34 97 MET A C 1
ATOM 751 O O . MET A 1 97 ? 26.476 -27.535 35.831 1.00 51.34 97 MET A O 1
ATOM 755 N N . LYS A 1 98 ? 25.230 -28.849 34.506 1.00 59.22 98 LYS A N 1
ATOM 756 C CA . LYS A 1 98 ? 26.363 -29.508 33.854 1.00 59.22 98 LYS A CA 1
ATOM 757 C C . LYS A 1 98 ? 27.100 -28.478 32.981 1.00 59.22 98 LYS A C 1
ATOM 759 O O . LYS A 1 98 ? 26.443 -27.800 32.187 1.00 59.22 98 LYS A O 1
ATOM 764 N N . PRO A 1 99 ? 28.433 -28.330 33.094 1.00 60.88 99 PRO A N 1
ATOM 765 C CA . PRO A 1 99 ? 29.160 -27.346 32.306 1.00 60.88 99 PRO A CA 1
ATOM 766 C C . PRO A 1 99 ? 29.008 -27.661 30.817 1.00 60.88 99 PRO A C 1
ATOM 768 O O . PRO A 1 99 ? 29.221 -28.793 30.377 1.00 60.88 99 PRO A O 1
ATOM 771 N N . PHE A 1 100 ? 28.628 -26.641 30.047 1.00 55.91 100 PHE A N 1
ATOM 772 C CA . PHE A 1 100 ? 28.646 -26.695 28.591 1.00 55.91 100 PHE A CA 1
ATOM 773 C C . PHE A 1 100 ? 30.047 -27.112 28.128 1.00 55.91 100 PHE A C 1
ATOM 775 O O . PHE A 1 100 ? 31.048 -26.525 28.541 1.00 55.91 100 PHE A O 1
ATOM 782 N N . GLY A 1 101 ? 30.104 -28.156 27.297 1.00 63.41 101 GLY A N 1
ATOM 783 C CA . GLY A 1 101 ? 31.344 -28.702 26.748 1.00 63.41 101 GLY A CA 1
ATOM 784 C C . GLY A 1 101 ? 32.166 -27.673 25.955 1.00 63.41 101 GLY A C 1
ATOM 785 O O . GLY A 1 101 ? 31.695 -26.567 25.671 1.00 63.41 101 GLY A O 1
ATOM 786 N N . PRO A 1 102 ? 33.416 -28.014 25.593 1.00 58.22 102 PRO A N 1
ATOM 787 C CA . PRO A 1 102 ? 34.364 -27.056 25.039 1.00 58.22 102 PRO A CA 1
ATOM 788 C C . PRO A 1 102 ? 33.847 -26.456 23.726 1.00 58.22 102 PRO A C 1
ATOM 790 O O . PRO A 1 102 ? 33.601 -27.160 22.748 1.00 58.22 102 PRO A O 1
ATOM 793 N N . ARG A 1 103 ? 33.705 -25.125 23.696 1.00 54.59 103 ARG A N 1
ATOM 794 C CA . ARG A 1 103 ? 33.452 -24.364 22.467 1.00 54.59 103 ARG A CA 1
ATOM 795 C C . ARG A 1 103 ? 34.604 -24.591 21.488 1.00 54.59 103 ARG A C 1
ATOM 797 O O . ARG A 1 103 ? 35.762 -24.359 21.834 1.00 54.59 103 ARG A O 1
ATOM 804 N N . ALA A 1 104 ? 34.277 -24.981 20.257 1.00 51.94 104 ALA A N 1
ATOM 805 C CA . ALA A 1 104 ? 35.231 -25.051 19.158 1.00 51.94 104 ALA A CA 1
ATOM 806 C C . ALA A 1 104 ? 35.879 -23.671 18.954 1.00 51.94 104 ALA A C 1
ATOM 808 O O . ALA A 1 104 ? 35.229 -22.703 18.553 1.00 51.94 104 ALA A O 1
ATOM 809 N N . ARG A 1 105 ? 37.167 -23.568 19.286 1.00 47.38 105 ARG A N 1
ATOM 810 C CA . ARG A 1 105 ? 37.949 -22.344 19.125 1.00 47.38 105 ARG A CA 1
ATOM 811 C C . ARG A 1 105 ? 38.467 -22.300 17.693 1.00 47.38 105 ARG A C 1
ATOM 813 O O . ARG A 1 105 ? 39.333 -23.083 17.324 1.00 47.38 105 ARG A O 1
ATOM 820 N N . LYS A 1 106 ? 37.954 -21.370 16.888 1.00 51.72 106 LYS A N 1
ATOM 821 C CA . LYS A 1 106 ? 38.533 -21.056 15.579 1.00 51.72 106 LYS A CA 1
ATOM 822 C C . LYS A 1 106 ? 39.828 -20.281 15.817 1.00 51.72 106 LYS A C 1
ATOM 824 O O . LYS A 1 106 ? 39.788 -19.103 16.158 1.00 51.72 106 LYS A O 1
ATOM 829 N N . THR A 1 107 ? 40.971 -20.943 15.695 1.00 54.62 107 THR A N 1
ATOM 830 C CA . THR A 1 107 ? 42.273 -20.271 15.673 1.00 54.62 107 THR A CA 1
ATOM 831 C C . THR A 1 107 ? 42.660 -20.024 14.224 1.00 54.62 107 THR A C 1
ATOM 833 O O . THR A 1 107 ? 42.743 -20.959 13.433 1.00 54.62 107 THR A O 1
ATOM 836 N N . ILE A 1 108 ? 42.848 -18.757 13.873 1.00 52.91 108 ILE A N 1
ATOM 837 C CA . ILE A 1 108 ? 43.429 -18.343 12.597 1.00 52.91 108 ILE A CA 1
ATOM 838 C C . ILE A 1 108 ? 44.946 -18.377 12.785 1.00 52.91 108 ILE A C 1
ATOM 840 O O . ILE A 1 108 ? 45.460 -17.719 13.687 1.00 52.91 108 ILE A O 1
ATOM 844 N N . THR A 1 109 ? 45.643 -19.185 11.991 1.00 56.09 109 THR A N 1
ATOM 845 C CA . THR A 1 109 ? 47.108 -19.143 11.894 1.00 56.09 109 THR A CA 1
ATOM 846 C C . THR A 1 109 ? 47.501 -17.976 10.983 1.00 56.09 109 THR A C 1
ATOM 848 O O . THR A 1 109 ? 46.789 -17.693 10.019 1.00 56.09 109 THR A O 1
ATOM 851 N N . ASP A 1 110 ? 48.608 -17.303 11.300 1.00 53.78 110 ASP A N 1
ATOM 852 C CA . ASP A 1 110 ? 49.054 -16.033 10.694 1.00 53.78 110 ASP A CA 1
ATOM 853 C C . ASP A 1 110 ? 49.265 -16.091 9.162 1.00 53.78 110 ASP A C 1
ATOM 855 O O . ASP A 1 110 ? 49.184 -15.075 8.485 1.00 53.78 110 ASP A O 1
ATOM 859 N N . ASP A 1 111 ? 49.382 -17.288 8.577 1.00 54.16 111 ASP A N 1
ATOM 860 C CA . ASP A 1 111 ? 49.515 -17.494 7.124 1.00 54.16 111 ASP A CA 1
ATOM 861 C C . ASP A 1 111 ? 48.172 -17.565 6.358 1.00 54.16 111 ASP A C 1
ATOM 863 O O . ASP A 1 111 ? 48.091 -18.093 5.247 1.00 54.16 111 ASP A O 1
ATOM 867 N N . GLY A 1 112 ? 47.070 -17.093 6.949 1.00 55.50 112 GLY A N 1
ATOM 868 C CA . GLY A 1 112 ? 45.767 -16.981 6.276 1.00 55.50 112 GLY A CA 1
ATOM 869 C C . GLY A 1 112 ? 45.067 -18.309 5.952 1.00 55.50 112 GLY A C 1
ATOM 870 O O . GLY A 1 112 ? 44.013 -18.315 5.312 1.00 55.50 112 GLY A O 1
ATOM 871 N N . ARG A 1 113 ? 45.597 -19.450 6.410 1.00 46.81 113 ARG A N 1
ATOM 872 C CA . ARG A 1 113 ? 44.991 -20.770 6.189 1.00 46.81 113 ARG A CA 1
ATOM 873 C C . ARG A 1 113 ? 44.182 -21.212 7.408 1.00 46.81 113 ARG A C 1
ATOM 875 O O . ARG A 1 113 ? 44.718 -21.415 8.492 1.00 46.81 113 ARG A O 1
ATOM 882 N N . VAL A 1 114 ? 42.876 -21.396 7.215 1.00 53.78 114 VAL A N 1
ATOM 883 C CA . VAL A 1 114 ? 41.961 -21.906 8.247 1.00 53.78 114 VAL A CA 1
ATOM 884 C C . VAL A 1 114 ? 41.982 -23.432 8.218 1.00 53.78 114 VAL A C 1
ATOM 886 O O . VAL A 1 114 ? 41.510 -24.039 7.259 1.00 53.78 114 VAL A O 1
ATOM 889 N N . THR A 1 115 ? 42.510 -24.064 9.264 1.00 50.56 115 THR A N 1
ATOM 890 C CA . THR A 1 115 ? 42.379 -25.510 9.476 1.00 50.56 115 THR A CA 1
ATOM 891 C C . THR A 1 115 ? 41.265 -25.778 10.486 1.00 50.56 115 THR A C 1
ATOM 893 O O . THR A 1 115 ? 41.283 -25.295 11.616 1.00 50.56 115 THR A O 1
ATOM 896 N N . LEU A 1 116 ? 40.248 -26.530 10.062 1.00 51.88 116 LEU A N 1
ATOM 897 C CA . LEU A 1 116 ? 39.197 -27.035 10.943 1.00 51.88 116 LEU A CA 1
ATOM 898 C C . LEU A 1 116 ? 39.661 -28.387 11.489 1.00 51.88 116 LEU A C 1
ATOM 900 O O . LEU A 1 116 ? 39.803 -29.340 10.724 1.00 51.88 116 LEU A O 1
ATOM 904 N N . GLN A 1 117 ? 39.919 -28.482 12.794 1.00 49.03 117 GLN A N 1
ATOM 905 C CA . GLN A 1 117 ? 40.085 -29.788 13.430 1.00 49.03 117 GLN A CA 1
ATOM 906 C C . GLN A 1 117 ? 38.710 -30.439 13.589 1.00 49.03 117 GLN A C 1
ATOM 908 O O . GLN A 1 117 ? 37.775 -29.851 14.129 1.00 49.03 117 GLN A O 1
ATOM 913 N N . ASN A 1 118 ? 38.613 -31.639 13.026 1.00 49.12 118 ASN A N 1
ATOM 914 C CA . ASN A 1 118 ? 37.405 -32.419 12.819 1.00 49.12 118 ASN A CA 1
ATOM 915 C C . ASN A 1 118 ? 36.676 -32.707 14.146 1.00 49.12 118 ASN A C 1
ATOM 917 O O . ASN A 1 118 ? 37.241 -33.338 15.040 1.00 49.12 118 ASN A O 1
ATOM 921 N N . ALA A 1 119 ? 35.420 -32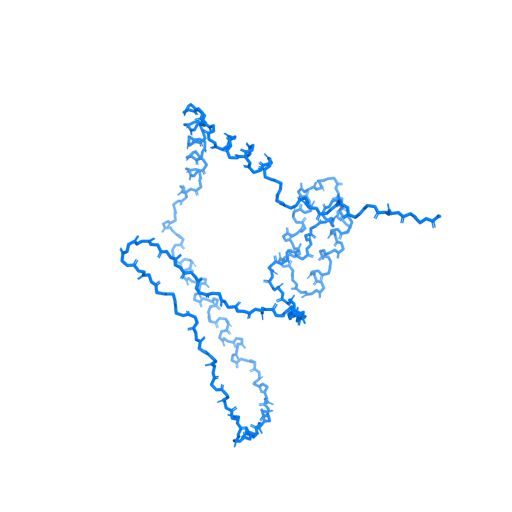.274 14.260 1.00 42.81 119 ALA A N 1
ATOM 922 C CA . ALA A 1 119 ? 34.517 -32.725 15.311 1.00 42.81 119 ALA A CA 1
ATOM 923 C C . ALA A 1 119 ? 33.883 -34.043 14.851 1.00 42.81 119 ALA A C 1
ATOM 925 O O . ALA A 1 119 ? 33.076 -34.070 13.924 1.00 42.81 119 ALA A O 1
ATOM 926 N N . GLY A 1 120 ? 34.291 -35.146 15.478 1.00 43.34 120 GLY A N 1
ATOM 927 C CA . GLY A 1 120 ? 33.721 -36.462 15.224 1.00 43.34 120 GLY A CA 1
ATOM 928 C C . GLY A 1 120 ? 32.213 -36.503 15.496 1.00 43.34 120 GLY A C 1
ATOM 929 O O . GLY A 1 120 ? 31.752 -36.076 16.551 1.00 43.34 120 GLY A O 1
ATOM 930 N N . SER A 1 121 ? 31.488 -37.065 14.523 1.00 4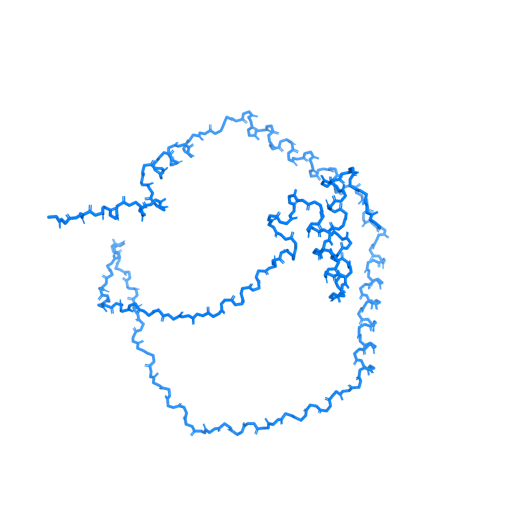9.31 121 SER A N 1
ATOM 931 C CA . SER A 1 121 ? 30.142 -37.655 14.607 1.00 49.31 121 SER A CA 1
ATOM 932 C C . SER A 1 121 ? 29.033 -36.805 15.248 1.00 49.31 121 SER A C 1
ATOM 934 O O . SER A 1 121 ? 28.711 -36.962 16.424 1.00 49.31 121 SER A O 1
ATOM 936 N N . LEU A 1 122 ? 28.350 -36.002 14.427 1.00 43.34 122 LEU A N 1
ATOM 937 C CA . LEU A 1 122 ? 26.989 -35.543 14.720 1.00 43.34 122 LEU A CA 1
ATOM 938 C C . LEU A 1 122 ? 26.000 -36.671 14.394 1.00 43.34 122 LEU A C 1
ATOM 940 O O . LEU A 1 122 ? 25.744 -36.967 13.228 1.00 43.34 122 LEU A O 1
ATOM 944 N N . GLN A 1 123 ? 25.446 -37.307 15.427 1.00 42.88 123 GLN A N 1
ATOM 945 C CA . GLN A 1 123 ? 24.226 -38.093 15.271 1.00 42.88 123 GLN A CA 1
ATOM 946 C C . GLN A 1 123 ? 23.064 -37.146 14.965 1.00 42.88 123 GLN A C 1
ATOM 948 O O . GLN A 1 123 ? 22.895 -36.112 15.613 1.00 42.88 123 GLN A O 1
ATOM 953 N N . LYS A 1 124 ? 22.282 -37.527 13.954 1.00 50.75 124 LYS A N 1
ATOM 954 C CA . LYS A 1 124 ? 21.028 -36.907 13.536 1.00 50.75 124 LYS A CA 1
ATOM 955 C C . LYS A 1 124 ? 20.070 -36.832 14.729 1.00 50.75 124 LYS A C 1
ATOM 957 O O . LYS A 1 124 ? 19.455 -37.827 15.094 1.00 50.75 124 LYS A O 1
ATOM 962 N N . ALA A 1 125 ? 19.959 -35.653 15.333 1.00 40.25 125 ALA A N 1
ATOM 963 C CA . ALA A 1 125 ? 18.888 -35.336 16.264 1.00 40.25 125 ALA A CA 1
ATOM 964 C C . ALA A 1 125 ? 17.708 -34.808 15.449 1.00 40.25 125 ALA A C 1
ATOM 966 O O . ALA A 1 125 ? 17.603 -33.625 15.134 1.00 40.25 125 ALA A O 1
ATOM 967 N N . GLU A 1 126 ? 16.850 -35.745 15.068 1.00 47.78 126 GLU A N 1
ATOM 968 C CA . GLU A 1 126 ? 15.468 -35.474 14.718 1.00 47.78 126 GLU A CA 1
ATOM 969 C C . GLU A 1 126 ? 14.790 -34.935 15.983 1.00 47.78 126 GLU A C 1
ATOM 971 O O . GLU A 1 126 ? 14.523 -35.673 16.928 1.00 47.78 126 GLU A O 1
ATOM 976 N N . ALA A 1 127 ? 14.613 -33.619 16.052 1.00 40.59 127 ALA A N 1
ATOM 977 C CA . ALA A 1 127 ? 13.880 -32.966 17.122 1.00 40.59 127 ALA A CA 1
ATOM 978 C C . ALA A 1 127 ? 12.836 -32.060 16.480 1.00 40.59 127 ALA A C 1
ATOM 980 O O . ALA A 1 127 ? 13.132 -30.976 15.977 1.00 40.59 127 ALA A O 1
ATOM 981 N N . ALA A 1 128 ? 11.610 -32.574 16.480 1.00 51.47 128 ALA A N 1
ATOM 982 C CA . ALA A 1 128 ? 10.398 -31.826 16.239 1.00 51.47 128 ALA A CA 1
ATOM 983 C C . ALA A 1 128 ? 10.380 -30.570 17.118 1.00 51.47 128 ALA A C 1
ATOM 985 O O . ALA A 1 128 ? 10.434 -30.647 18.346 1.00 51.47 128 ALA A O 1
ATOM 986 N N . VAL A 1 129 ? 10.270 -29.417 16.472 1.00 44.72 129 VAL A N 1
ATOM 987 C CA . VAL A 1 129 ? 9.881 -28.162 17.107 1.00 44.72 129 VAL A CA 1
ATOM 988 C C . VAL A 1 129 ? 8.565 -27.767 16.442 1.00 44.72 129 VAL A C 1
ATOM 990 O O . VAL A 1 129 ? 8.528 -27.729 15.208 1.00 44.72 129 VAL A O 1
ATOM 993 N N . PRO A 1 130 ? 7.477 -27.489 17.184 1.00 45.28 130 PRO A N 1
ATOM 994 C CA . PRO A 1 130 ? 6.333 -26.839 16.578 1.00 45.28 130 PRO A CA 1
ATOM 995 C C . PRO A 1 130 ? 6.788 -25.426 16.221 1.00 45.28 130 PRO A C 1
ATOM 997 O O . PRO A 1 130 ? 7.002 -24.575 17.084 1.00 45.28 130 PRO A O 1
ATOM 1000 N N . ALA A 1 131 ? 7.013 -25.193 14.933 1.00 45.38 131 ALA A N 1
ATOM 1001 C CA . ALA A 1 131 ? 7.211 -23.859 14.416 1.00 45.38 131 ALA A CA 1
ATOM 1002 C C . ALA A 1 131 ? 5.861 -23.139 14.473 1.00 45.38 131 ALA A C 1
ATOM 1004 O O . ALA A 1 131 ? 5.125 -23.111 13.491 1.00 45.38 131 ALA A O 1
ATOM 1005 N N . THR A 1 132 ? 5.544 -22.504 15.602 1.00 44.91 132 THR A N 1
ATOM 1006 C CA . THR A 1 132 ? 4.661 -21.334 15.567 1.00 44.91 132 THR A CA 1
ATOM 1007 C C . THR A 1 132 ? 5.482 -20.200 14.967 1.00 44.91 132 THR A C 1
ATOM 1009 O O . THR A 1 132 ? 5.994 -19.313 15.647 1.00 44.91 132 THR A O 1
ATOM 1012 N N . SER A 1 133 ? 5.712 -20.313 13.660 1.00 39.53 133 SER A N 1
ATOM 1013 C CA . SER A 1 133 ? 6.250 -19.243 12.851 1.00 39.53 133 SER A CA 1
ATOM 1014 C C . SER A 1 133 ? 5.126 -18.228 12.732 1.00 39.53 133 SER A C 1
ATOM 1016 O O . SER A 1 133 ? 4.241 -18.363 11.891 1.00 39.53 133 SER A O 1
ATOM 1018 N N . SER A 1 134 ? 5.141 -17.215 13.596 1.00 41.91 134 SER A N 1
ATOM 1019 C CA . SER A 1 134 ? 4.442 -15.959 13.335 1.00 41.91 134 SER A CA 1
ATOM 1020 C C . SER A 1 134 ? 5.151 -15.249 12.180 1.00 41.91 134 SER A C 1
ATOM 1022 O O . SER A 1 134 ? 5.737 -14.182 12.336 1.00 41.91 134 SER A O 1
ATOM 1024 N N . MET A 1 135 ? 5.119 -15.866 10.996 1.00 45.81 135 MET A N 1
ATOM 1025 C CA . MET A 1 135 ? 5.007 -15.092 9.778 1.00 45.81 135 MET A CA 1
ATOM 1026 C C . MET A 1 135 ? 3.725 -14.283 9.933 1.00 45.81 135 MET A C 1
ATOM 1028 O O . MET A 1 135 ? 2.715 -14.801 10.415 1.00 45.81 135 MET A O 1
ATOM 1032 N N . ILE A 1 136 ? 3.743 -13.023 9.518 1.00 45.72 136 ILE A N 1
ATOM 1033 C CA . ILE A 1 136 ? 2.511 -12.315 9.180 1.00 45.72 136 ILE A CA 1
ATOM 1034 C C . ILE A 1 136 ? 1.970 -13.050 7.947 1.00 45.72 136 ILE A C 1
ATOM 1036 O O . ILE A 1 136 ? 2.203 -12.658 6.808 1.00 45.72 136 ILE A O 1
ATOM 1040 N N . SER A 1 137 ? 1.371 -14.216 8.180 1.00 51.38 137 SER A N 1
ATOM 1041 C CA . SER A 1 137 ? 0.638 -14.969 7.187 1.00 51.38 137 SER A CA 1
ATOM 1042 C C . SER A 1 137 ? -0.554 -14.087 6.883 1.00 51.38 137 SER A C 1
ATOM 1044 O O . SER A 1 137 ? -1.403 -13.881 7.752 1.00 51.38 137 SER A O 1
ATOM 1046 N N . MET A 1 138 ? -0.559 -13.455 5.707 1.00 61.28 138 MET A N 1
ATOM 1047 C CA . MET A 1 138 ? -1.748 -12.755 5.241 1.00 61.28 138 MET A CA 1
ATOM 1048 C C . MET A 1 138 ? -2.900 -13.765 5.340 1.00 61.28 138 MET A C 1
ATOM 1050 O O . MET A 1 138 ? -2.818 -14.815 4.704 1.00 61.28 138 MET A O 1
ATOM 1054 N N . PRO A 1 139 ? -3.942 -13.499 6.144 1.00 68.62 139 PRO A N 1
ATOM 1055 C CA . PRO A 1 139 ? -4.881 -14.544 6.554 1.00 68.62 139 PRO A CA 1
ATOM 1056 C C . PRO A 1 139 ? -5.724 -15.111 5.403 1.00 68.62 139 PRO A C 1
ATOM 1058 O O . PRO A 1 139 ? -6.319 -16.170 5.558 1.00 68.62 139 PRO A O 1
ATOM 1061 N N . CYS A 1 140 ? -5.695 -14.459 4.235 1.00 77.50 140 CYS A N 1
ATOM 1062 C CA . CYS A 1 140 ? -6.284 -14.926 2.979 1.00 77.50 140 CYS A CA 1
ATOM 1063 C C . CYS A 1 140 ? -5.242 -15.050 1.847 1.00 77.50 140 CYS A C 1
ATOM 1065 O O . CYS A 1 140 ? -5.533 -14.710 0.701 1.00 77.50 140 CYS A O 1
ATOM 1067 N N . ALA A 1 141 ? -3.998 -15.434 2.153 1.00 74.00 141 ALA A N 1
ATOM 1068 C CA . ALA A 1 141 ? -2.958 -15.667 1.146 1.00 74.00 141 ALA A CA 1
ATOM 1069 C C . ALA A 1 141 ? -3.056 -17.062 0.500 1.00 74.00 141 ALA A C 1
ATOM 1071 O O . ALA A 1 141 ? -3.590 -17.998 1.091 1.00 74.00 141 ALA A O 1
ATOM 1072 N N . GLY A 1 142 ? -2.478 -17.191 -0.699 1.00 77.06 142 GLY A N 1
ATOM 1073 C CA . GLY A 1 142 ? -2.391 -18.444 -1.458 1.00 77.06 142 GLY A CA 1
ATOM 1074 C C . GLY A 1 142 ? -3.536 -18.640 -2.454 1.00 77.06 142 GLY A C 1
ATOM 1075 O O . GLY A 1 142 ? -4.181 -17.672 -2.857 1.00 77.06 142 GLY A O 1
ATOM 1076 N N . ASP A 1 143 ? -3.790 -19.900 -2.808 1.00 75.44 143 ASP A N 1
ATOM 1077 C CA . ASP A 1 143 ? -4.729 -20.363 -3.852 1.00 75.44 143 ASP A CA 1
ATOM 1078 C C . ASP A 1 143 ? -6.182 -19.876 -3.656 1.00 75.44 143 ASP A C 1
ATOM 1080 O O . ASP A 1 143 ? -7.014 -19.891 -4.559 1.00 75.44 143 ASP A O 1
ATOM 1084 N N . ILE A 1 144 ? -6.501 -19.400 -2.451 1.00 79.88 144 ILE A N 1
ATOM 1085 C CA . ILE A 1 144 ? -7.797 -18.825 -2.080 1.00 79.88 144 ILE A CA 1
ATOM 1086 C C . ILE A 1 144 ? -8.062 -17.517 -2.856 1.00 79.88 144 ILE A C 1
ATOM 1088 O O . ILE A 1 144 ? -9.218 -17.168 -3.070 1.00 79.88 144 ILE A O 1
ATOM 1092 N N . ARG A 1 145 ? -7.015 -16.807 -3.311 1.00 80.12 145 ARG A N 1
ATOM 1093 C CA . ARG A 1 145 ? -7.132 -15.549 -4.075 1.00 80.12 145 ARG A CA 1
ATOM 1094 C C . ARG A 1 145 ? -7.479 -15.734 -5.551 1.00 80.12 145 ARG A C 1
ATOM 1096 O O . ARG A 1 145 ? -7.851 -14.757 -6.198 1.00 80.12 145 ARG A O 1
ATOM 1103 N N . ASP A 1 146 ? -7.380 -16.954 -6.071 1.00 83.25 146 ASP A N 1
ATOM 1104 C CA . ASP A 1 146 ? -7.656 -17.238 -7.482 1.00 83.25 146 ASP A CA 1
ATOM 1105 C C . ASP A 1 146 ? -9.160 -17.277 -7.786 1.00 83.25 146 ASP A C 1
ATOM 1107 O O . ASP A 1 146 ? -9.569 -17.136 -8.940 1.00 83.25 146 ASP A O 1
ATOM 1111 N N . LEU A 1 147 ? -10.000 -17.438 -6.756 1.00 87.25 147 LEU A N 1
ATOM 1112 C CA . LEU A 1 147 ? -11.453 -17.444 -6.884 1.00 87.25 147 LEU A CA 1
ATOM 1113 C C . LEU A 1 147 ? -12.099 -16.459 -5.894 1.00 87.25 147 LEU A C 1
ATOM 1115 O O . LEU A 1 147 ? -11.717 -16.417 -4.724 1.00 87.25 147 LEU A O 1
ATOM 1119 N N . PRO A 1 148 ? -13.138 -15.715 -6.313 1.00 89.19 148 PRO A N 1
ATOM 1120 C CA . PRO A 1 148 ? -13.747 -14.691 -5.468 1.00 89.19 148 PRO A CA 1
ATOM 1121 C C . PRO A 1 148 ? -14.548 -15.271 -4.287 1.00 89.19 148 PRO A C 1
ATOM 1123 O O . PRO A 1 148 ? -14.501 -14.720 -3.192 1.00 89.19 148 PRO A O 1
ATOM 1126 N N . GLU A 1 149 ? -15.236 -16.403 -4.467 1.00 88.31 149 GLU A N 1
ATOM 1127 C CA . GLU A 1 149 ? -16.042 -17.062 -3.421 1.00 88.31 149 GLU A CA 1
ATOM 1128 C C . GLU A 1 149 ? -15.228 -17.519 -2.191 1.00 88.31 149 GLU A C 1
ATOM 1130 O O . GLU A 1 149 ? -15.543 -17.114 -1.070 1.00 88.31 149 GLU A O 1
ATOM 1135 N N . PRO A 1 150 ? -14.154 -18.322 -2.333 1.00 90.50 150 PRO A N 1
ATOM 1136 C CA . PRO A 1 150 ? -13.366 -18.750 -1.179 1.00 90.50 150 PRO A CA 1
ATOM 1137 C C . PRO A 1 150 ? -12.600 -17.588 -0.528 1.00 90.50 150 PRO A C 1
ATOM 1139 O O . PRO A 1 150 ? -12.393 -17.602 0.689 1.00 90.50 150 PRO A O 1
ATOM 1142 N N . TRP A 1 151 ? -12.234 -16.551 -1.290 1.00 91.62 151 TRP A N 1
ATOM 1143 C CA . TRP A 1 151 ? -11.669 -15.326 -0.722 1.00 91.62 151 TRP A CA 1
ATOM 1144 C C . TRP A 1 151 ? -12.709 -14.577 0.122 1.00 91.62 151 TRP A C 1
ATOM 1146 O O . TRP A 1 151 ? -12.406 -14.176 1.246 1.00 91.62 151 TRP A O 1
ATOM 1156 N N . LEU A 1 152 ? -13.955 -14.464 -0.345 1.00 92.00 152 LEU A N 1
ATOM 1157 C CA . LEU A 1 152 ? -15.045 -13.860 0.424 1.00 92.00 152 LEU A CA 1
ATOM 1158 C C . LEU A 1 152 ? -15.298 -14.602 1.748 1.00 92.00 152 LEU A C 1
ATOM 1160 O O . LEU A 1 152 ? -15.460 -13.967 2.789 1.00 92.00 152 LEU A O 1
ATOM 1164 N N . GLU A 1 153 ? -15.288 -15.935 1.741 1.00 92.25 153 GLU A N 1
ATOM 1165 C CA . GLU A 1 153 ? -15.433 -16.738 2.965 1.00 92.25 153 GLU A CA 1
ATOM 1166 C C . GLU A 1 153 ? -14.293 -16.498 3.963 1.00 92.25 153 GLU A C 1
ATOM 1168 O O . GLU A 1 153 ? -14.517 -16.433 5.173 1.00 92.25 153 GLU A O 1
ATOM 1173 N N . CYS A 1 154 ? -13.071 -16.289 3.471 1.00 92.81 154 CYS A N 1
ATOM 1174 C CA . CYS A 1 154 ? -11.957 -15.880 4.319 1.00 92.81 154 CYS A CA 1
ATOM 1175 C C . CYS A 1 154 ? -12.175 -14.483 4.929 1.00 92.81 154 CYS A C 1
ATOM 1177 O O . CYS A 1 154 ? -11.940 -14.288 6.121 1.00 92.81 154 CYS A O 1
ATOM 1179 N N . ILE A 1 155 ? -12.692 -13.529 4.147 1.00 92.50 155 ILE A N 1
ATOM 1180 C CA . ILE A 1 155 ? -13.027 -12.179 4.630 1.00 92.50 155 ILE A CA 1
ATOM 1181 C C . ILE A 1 155 ? -14.095 -12.243 5.729 1.00 92.50 155 ILE A C 1
ATOM 1183 O O . ILE A 1 155 ? -13.931 -11.605 6.765 1.00 92.50 155 ILE A O 1
ATOM 1187 N N . LYS A 1 156 ? -15.142 -13.060 5.566 1.00 93.19 156 LYS A N 1
ATOM 1188 C CA . LYS A 1 156 ? -16.179 -13.239 6.599 1.00 93.19 156 LYS A CA 1
ATOM 1189 C C . LYS A 1 156 ? -15.613 -13.797 7.905 1.00 93.19 156 LYS A C 1
ATOM 1191 O O . LYS A 1 156 ? -16.044 -13.386 8.979 1.00 93.19 156 LYS A O 1
ATOM 1196 N N . ARG A 1 157 ? -14.636 -14.711 7.831 1.00 92.94 157 ARG A N 1
ATOM 1197 C CA . ARG A 1 157 ? -13.938 -15.208 9.029 1.00 92.94 157 ARG A CA 1
ATOM 1198 C C . ARG A 1 157 ? -13.169 -14.095 9.736 1.00 92.94 157 ARG A C 1
ATOM 1200 O O . ARG A 1 157 ? -13.251 -13.985 10.953 1.00 92.94 157 ARG A O 1
ATOM 1207 N N . LEU A 1 158 ? -12.501 -13.222 8.982 1.00 92.19 158 LEU A N 1
ATOM 1208 C CA . LEU A 1 158 ? -11.824 -12.057 9.559 1.00 92.19 158 LEU A CA 1
ATOM 1209 C C . LEU A 1 158 ? -12.794 -11.119 10.282 1.00 92.19 158 LEU A C 1
ATOM 1211 O O . LEU A 1 158 ? -12.466 -10.614 11.353 1.00 92.19 158 LEU A O 1
ATOM 1215 N N . GLU A 1 159 ? -13.997 -10.922 9.744 1.00 92.62 159 GLU A N 1
ATOM 1216 C CA . GLU A 1 159 ? -15.037 -10.144 10.424 1.00 92.62 159 GLU A CA 1
ATOM 1217 C C . GLU A 1 159 ? -15.527 -10.827 11.701 1.00 92.62 159 GLU A C 1
ATOM 1219 O O . GLU A 1 159 ? -15.673 -10.160 12.726 1.00 92.62 159 GLU A O 1
ATOM 1224 N N . SER A 1 160 ? -15.736 -12.150 11.677 1.00 93.31 160 SER A N 1
ATOM 1225 C CA . SER A 1 160 ? -16.129 -12.898 12.880 1.00 93.31 160 SER A CA 1
ATOM 1226 C C . SER A 1 160 ? -15.048 -12.900 13.959 1.00 93.31 160 SER A C 1
ATOM 1228 O O . SER A 1 160 ? -15.371 -12.932 15.144 1.00 93.31 160 SER A O 1
ATOM 1230 N N . ASP A 1 161 ? -13.784 -12.800 13.554 1.00 92.12 161 ASP A N 1
ATOM 1231 C CA . ASP A 1 161 ? -12.633 -12.698 14.451 1.00 92.12 161 ASP A CA 1
ATOM 1232 C C . ASP A 1 161 ? -12.428 -11.262 14.985 1.00 92.12 161 ASP A C 1
ATOM 1234 O O . ASP A 1 161 ? -11.509 -11.008 15.764 1.00 92.12 161 ASP A O 1
ATOM 1238 N N . GLY A 1 162 ? -13.279 -10.307 14.584 1.00 92.75 162 GLY A N 1
ATOM 1239 C CA . GLY A 1 162 ? -13.213 -8.904 15.000 1.00 92.75 162 GLY A CA 1
ATOM 1240 C C . GLY A 1 162 ? -12.135 -8.083 14.284 1.00 92.75 162 GLY A C 1
ATOM 1241 O O . GLY A 1 162 ? -11.884 -6.936 14.650 1.00 92.75 162 GLY A O 1
ATOM 1242 N N . LEU A 1 163 ? -11.506 -8.634 13.243 1.00 91.56 163 LEU A N 1
ATOM 1243 C CA . LEU A 1 163 ? -10.457 -7.992 12.447 1.00 91.56 163 LEU A CA 1
ATOM 1244 C C . LEU A 1 163 ? -11.060 -7.174 11.291 1.00 91.56 163 LEU A C 1
ATOM 1246 O O . LEU A 1 163 ? -10.707 -7.368 10.127 1.00 91.56 163 LEU A O 1
ATOM 1250 N N . VAL A 1 164 ? -11.968 -6.248 11.617 1.00 91.00 164 VAL A N 1
ATOM 1251 C CA . VAL A 1 164 ? -12.801 -5.507 10.645 1.00 91.00 164 VAL A CA 1
ATOM 1252 C C . VAL A 1 164 ? -11.964 -4.701 9.645 1.00 91.00 164 VAL A C 1
ATOM 1254 O O . VAL A 1 164 ? -12.134 -4.854 8.442 1.00 91.00 164 VAL A O 1
ATOM 1257 N N . GLU A 1 165 ? -10.975 -3.939 10.117 1.00 88.62 165 GLU A N 1
ATOM 1258 C CA . GLU A 1 165 ? -10.077 -3.146 9.255 1.00 88.62 16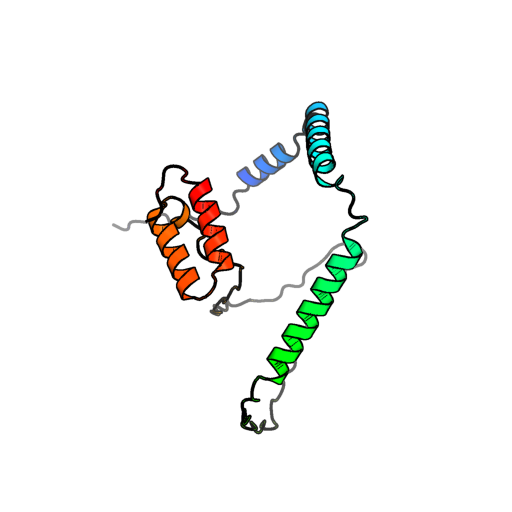5 GLU A CA 1
ATOM 1259 C C . GLU A 1 165 ? -9.313 -4.014 8.239 1.00 88.62 165 GLU A C 1
ATOM 1261 O O . GLU A 1 165 ? -9.061 -3.623 7.096 1.00 88.62 165 GLU A O 1
ATOM 1266 N N . LEU A 1 166 ? -8.939 -5.229 8.649 1.00 90.44 166 LEU A N 1
ATOM 1267 C CA . LEU A 1 166 ? -8.239 -6.163 7.777 1.00 90.44 166 LEU A CA 1
ATOM 1268 C C . LEU A 1 166 ? -9.199 -6.784 6.759 1.00 90.44 166 LEU A C 1
ATOM 1270 O O . LEU A 1 166 ? -8.833 -6.933 5.593 1.00 90.44 166 LEU A O 1
ATOM 1274 N N . ALA A 1 167 ? -10.416 -7.124 7.188 1.00 91.44 167 ALA A N 1
ATOM 1275 C CA . ALA A 1 167 ? -11.473 -7.621 6.318 1.00 91.44 167 ALA A CA 1
ATOM 1276 C C . ALA A 1 167 ? -11.835 -6.595 5.232 1.00 91.44 167 ALA A C 1
ATOM 1278 O O . ALA A 1 167 ? -11.908 -6.957 4.056 1.00 91.44 167 ALA A O 1
ATOM 1279 N N . ASP A 1 168 ? -11.957 -5.316 5.594 1.00 92.25 168 ASP A N 1
ATOM 1280 C CA . ASP A 1 168 ? -12.233 -4.223 4.658 1.00 92.25 168 ASP A CA 1
ATOM 1281 C C . ASP A 1 168 ? -11.107 -4.064 3.630 1.00 92.25 168 ASP A C 1
ATOM 1283 O O . ASP A 1 168 ? -11.363 -4.047 2.424 1.00 92.25 168 ASP A O 1
ATOM 1287 N N . SER A 1 169 ? -9.846 -4.080 4.076 1.00 90.31 169 SER A N 1
ATOM 1288 C CA . SER A 1 169 ? -8.691 -4.035 3.168 1.00 90.31 169 SER A CA 1
ATOM 1289 C C . SER A 1 169 ? -8.649 -5.221 2.195 1.00 90.31 169 SER A C 1
ATOM 1291 O O . SER A 1 169 ? -8.283 -5.064 1.026 1.00 90.31 169 SER A O 1
ATOM 1293 N N . GLN A 1 170 ? -9.019 -6.422 2.646 1.00 91.38 170 GLN A N 1
ATOM 1294 C CA . GLN A 1 170 ? -9.117 -7.586 1.762 1.00 91.38 170 GLN A CA 1
ATOM 1295 C C . GLN A 1 170 ? -10.302 -7.475 0.796 1.00 91.38 170 GLN A C 1
ATOM 1297 O O . GLN A 1 170 ? -10.187 -7.913 -0.346 1.00 91.38 170 GLN A O 1
ATOM 1302 N N . ARG A 1 171 ? -11.415 -6.859 1.209 1.00 90.94 171 ARG A N 1
ATOM 1303 C CA . ARG A 1 171 ? -12.599 -6.654 0.365 1.00 90.94 171 ARG A CA 1
ATOM 1304 C C . ARG A 1 171 ? -12.337 -5.667 -0.769 1.00 90.94 171 ARG A C 1
ATOM 1306 O O . ARG A 1 171 ? -12.761 -5.917 -1.894 1.00 90.94 171 ARG A O 1
ATOM 1313 N N . GLU A 1 172 ? -11.583 -4.602 -0.505 1.00 91.69 172 GLU A N 1
ATOM 1314 C CA . GLU A 1 172 ? -11.105 -3.683 -1.546 1.00 91.69 172 GLU A CA 1
ATOM 1315 C C . GLU A 1 172 ? -10.203 -4.401 -2.559 1.00 91.69 172 GLU A C 1
ATOM 1317 O O . GLU A 1 172 ? -10.384 -4.262 -3.769 1.00 91.69 172 GLU A O 1
ATOM 1322 N N . GLN A 1 173 ? -9.269 -5.227 -2.076 1.00 90.19 173 GLN A N 1
ATOM 1323 C CA . GLN A 1 173 ? -8.399 -6.028 -2.944 1.00 90.19 173 GLN A CA 1
ATOM 1324 C C . GLN A 1 173 ? -9.196 -7.029 -3.790 1.00 90.19 173 GLN A C 1
ATOM 1326 O O . GLN A 1 173 ? -8.887 -7.212 -4.966 1.00 90.19 173 GLN A O 1
ATOM 1331 N N . LEU A 1 174 ? -10.237 -7.640 -3.219 1.00 91.19 174 LEU A N 1
ATOM 1332 C CA . LEU A 1 174 ? -11.127 -8.555 -3.929 1.00 91.19 174 LEU A CA 1
ATOM 1333 C C . LEU A 1 174 ? -11.887 -7.835 -5.050 1.00 91.19 174 LEU A C 1
ATOM 1335 O O . LEU A 1 174 ? -11.900 -8.326 -6.174 1.00 91.19 174 LEU A O 1
ATOM 1339 N N . GLN A 1 175 ? -12.458 -6.654 -4.787 1.00 90.38 175 GLN A N 1
ATOM 1340 C CA . GLN A 1 175 ? -13.123 -5.847 -5.823 1.00 90.38 175 GLN A CA 1
ATOM 1341 C C . GLN A 1 175 ? -12.152 -5.397 -6.921 1.00 90.38 175 GLN A C 1
ATOM 1343 O O . GLN A 1 175 ? -12.520 -5.333 -8.092 1.00 90.38 175 GLN A O 1
ATOM 1348 N N . GLN A 1 176 ? -10.904 -5.096 -6.558 1.00 91.31 176 GLN A N 1
ATOM 1349 C CA . GLN A 1 176 ? -9.878 -4.713 -7.521 1.00 91.31 176 GLN A CA 1
ATOM 1350 C C . GLN A 1 176 ? -9.457 -5.887 -8.418 1.00 91.31 176 GLN A C 1
ATOM 1352 O O . GLN A 1 176 ? -9.208 -5.686 -9.606 1.00 91.31 176 GLN A O 1
ATOM 1357 N N . ALA A 1 177 ? -9.374 -7.099 -7.862 1.00 90.44 177 ALA A N 1
ATOM 1358 C CA . ALA A 1 177 ? -9.036 -8.311 -8.605 1.00 90.44 177 ALA A CA 1
ATOM 1359 C C . ALA A 1 177 ? -10.211 -8.830 -9.454 1.00 90.44 177 ALA A C 1
ATOM 1361 O O . ALA A 1 177 ? -9.998 -9.333 -10.556 1.00 90.44 177 ALA A O 1
ATOM 1362 N N . PHE A 1 178 ? -11.444 -8.670 -8.966 1.00 91.44 178 PHE A N 1
ATOM 1363 C CA . PHE A 1 178 ? -12.667 -9.163 -9.595 1.00 91.44 178 PHE A CA 1
ATOM 1364 C C . PHE A 1 178 ? -13.716 -8.041 -9.716 1.00 91.44 178 PHE A C 1
ATOM 1366 O O . PHE A 1 178 ? -14.693 -8.026 -8.965 1.00 91.44 178 PHE A O 1
ATOM 1373 N N . PRO A 1 179 ? -13.562 -7.107 -10.672 1.00 88.38 179 PRO A N 1
ATOM 1374 C CA . PRO A 1 179 ? -14.452 -5.948 -10.804 1.00 88.38 179 PRO A CA 1
ATOM 1375 C C . PRO A 1 179 ? -15.903 -6.316 -11.157 1.00 88.38 179 PRO A C 1
ATOM 1377 O O . PRO A 1 179 ? -16.824 -5.574 -10.826 1.00 88.38 179 PRO A O 1
ATOM 1380 N N . ASP A 1 180 ? -16.115 -7.467 -11.801 1.00 88.62 180 ASP A N 1
ATOM 1381 C CA . ASP A 1 180 ? -17.446 -7.965 -12.169 1.00 88.62 180 ASP A CA 1
ATOM 1382 C C . ASP A 1 180 ? -18.121 -8.784 -11.053 1.00 88.62 180 ASP A C 1
ATOM 1384 O O . ASP A 1 180 ? -19.299 -9.140 -11.161 1.00 88.62 180 ASP A O 1
ATOM 1388 N N . PHE A 1 181 ? -17.397 -9.104 -9.975 1.00 86.38 181 PHE A N 1
ATOM 1389 C CA . PHE A 1 181 ? -17.938 -9.879 -8.867 1.00 86.38 181 PHE A CA 1
ATOM 1390 C C . PHE A 1 181 ? -18.820 -8.996 -7.977 1.00 86.38 181 PHE A C 1
ATOM 1392 O O . PHE A 1 181 ? -18.373 -8.002 -7.402 1.00 86.38 181 PHE A O 1
ATOM 1399 N N . LYS A 1 182 ? -20.099 -9.363 -7.852 1.00 80.69 182 LYS A N 1
ATOM 1400 C CA . LYS A 1 182 ? -21.059 -8.646 -7.008 1.00 80.69 182 LYS A CA 1
ATOM 1401 C C . LYS A 1 182 ? -21.038 -9.213 -5.598 1.00 80.69 182 LYS A C 1
ATOM 1403 O O . LYS A 1 182 ? -21.329 -10.387 -5.402 1.00 80.69 182 LYS A O 1
ATOM 1408 N N . LEU A 1 183 ? -20.741 -8.349 -4.634 1.00 76.62 183 LEU A N 1
ATOM 1409 C CA . LEU A 1 183 ? -20.882 -8.669 -3.219 1.00 76.62 183 LEU A CA 1
ATOM 1410 C C . LEU A 1 183 ? -22.365 -8.939 -2.889 1.00 76.62 183 LEU A C 1
ATOM 1412 O O . LEU A 1 183 ? -23.215 -8.173 -3.358 1.00 76.62 183 LEU A O 1
ATOM 1416 N N . PRO A 1 184 ? -22.667 -10.024 -2.152 1.00 71.81 184 PRO A N 1
ATOM 1417 C CA . PRO A 1 184 ? -24.022 -10.348 -1.708 1.00 71.81 184 PRO A CA 1
ATOM 1418 C C . PRO A 1 184 ? -24.552 -9.386 -0.638 1.00 71.81 184 PRO A C 1
ATOM 1420 O O . PRO A 1 184 ? -23.731 -8.752 0.065 1.00 71.81 184 PRO A O 1
#

Secondary structure (DSSP, 8-state):
------------SS-HHHHHHHHHHHTSPPPHHHHHHHHHHHHHHHHHHS-S-TTSSHHHHHHHHHHHHHHHHHHHHHSPPP----------S----PPPPPP---PPPTTS--------------------------TT-SGGGGSHHHHHHHHHHHHHTT-HHHHHHHHHHHHHH-TTPPP-

Foldseek 3Di:
DDDPPDPPPPPPPCDVVVVVVVVVVVPDDDDPVVVVVVVVVVVVVVVVPPPDPPPPCVVVVVVVVVVVVVVVVVVVVPPDPPPPPDPPDDDPPDDPDDDDDDDQDFDQDPVRDTDDDDDPDDDDPPDDDPPPPPPVPLQCDDPLLVDLVSLLVSLVVCVVVVVPVSSVVSVVVSCVSPVPDDDD